Protein AF-A0A0C3EE12-F1 (afdb_monomer)

Sequence (218 aa):
MCFVPTLPIRVRPLSPHKLCVFAPLFDSVLVDQIPSGCFPQDPEVAEEECLNGEVDVVRINGEPVIRTGRDVSCFLVELRDDGDPALTFRSLVIGTLFACVRAVNSQLGFFMPDLIYISSINLMLLIYIMGMTWSKALPRRSMVNGTRFAVLGPLLEIINHGEFRIKEHAIATWIATSASFDFKTSAELNYVIQTLYYNTTVHAMTPILAGLSVAGFG

Mean predicted aligned error: 15.32 Å

Organism: NCBI:txid1036808

pLDDT: mean 72.02, std 18.54, range [29.66, 94.94]

Solvent-accessible surface area (backbone atoms only — not comparable to full-atom values): 13539 Å² total; per-residue (Å²): 141,83,88,78,86,85,75,85,84,78,81,72,88,79,70,98,75,84,82,84,71,88,67,81,88,68,75,77,72,82,66,81,74,63,65,94,80,74,69,67,96,45,70,72,60,52,51,51,39,52,73,70,60,76,57,98,58,62,58,60,96,83,45,73,56,72,85,48,75,66,43,41,58,58,75,72,49,82,82,83,74,87,78,68,78,43,83,45,60,52,28,53,54,55,9,50,54,47,11,50,55,42,31,50,44,55,59,50,33,73,80,36,98,69,70,71,78,83,56,68,67,59,53,44,52,50,51,50,55,50,42,49,47,50,43,69,72,51,78,42,36,86,76,33,69,87,48,96,55,39,86,48,30,69,60,33,34,62,64,39,79,55,78,73,47,69,54,27,50,49,50,15,39,51,49,21,59,42,39,54,64,65,85,70,44,73,52,41,45,49,54,52,47,35,44,74,77,63,73,42,92,73,67,75,62,55,34,52,53,46,48,50,46,47,47,75,74,99

InterPro domains:
  IPR004648 Tetrapeptide transporter, OPT1/isp4 [PTHR22601] (77-209)
  IPR004813 Oligopeptide transporter, OPT superfamily [PF03169] (87-218)

Radius of gyration: 26.82 Å; Cα contacts (8 Å, |Δi|>4): 166; chains: 1; bounding box: 67×55×74 Å

Structure (mmCIF, N/CA/C/O backbone):
data_AF-A0A0C3EE12-F1
#
_entry.id   AF-A0A0C3EE12-F1
#
loop_
_atom_site.group_PDB
_atom_site.id
_atom_site.type_symbol
_atom_site.label_atom_id
_atom_site.label_alt_id
_atom_site.label_comp_id
_atom_site.label_asym_id
_atom_site.label_entity_id
_atom_site.label_seq_id
_atom_site.pdbx_PDB_ins_code
_atom_site.Cartn_x
_atom_site.Cartn_y
_atom_site.Cartn_z
_atom_site.occupancy
_atom_site.B_iso_or_equiv
_atom_site.auth_seq_id
_atom_site.auth_comp_id
_atom_site.auth_asym_id
_atom_site.auth_atom_id
_atom_site.pdbx_PDB_model_num
ATOM 1 N N . MET A 1 1 ? 26.372 26.130 -40.058 1.00 38.72 1 MET A N 1
ATOM 2 C CA . MET A 1 1 ? 26.638 24.896 -40.829 1.00 38.72 1 MET A CA 1
ATOM 3 C C . MET A 1 1 ? 27.975 24.345 -40.366 1.00 38.72 1 MET A C 1
ATOM 5 O O . MET A 1 1 ? 29.001 24.862 -40.779 1.00 38.72 1 MET A O 1
ATOM 9 N N . CYS A 1 2 ? 27.960 23.367 -39.461 1.00 33.66 2 CYS A N 1
ATOM 10 C CA . CYS A 1 2 ? 29.161 22.656 -39.022 1.00 33.66 2 CYS A CA 1
ATOM 11 C C . CYS A 1 2 ? 28.981 21.183 -39.385 1.00 33.66 2 CYS A C 1
ATOM 13 O O . CYS A 1 2 ? 28.056 20.531 -38.909 1.00 33.66 2 CYS A O 1
ATOM 15 N N . PHE A 1 3 ? 29.830 20.711 -40.292 1.00 33.88 3 PHE A N 1
ATOM 16 C CA . PHE A 1 3 ? 29.896 19.341 -40.783 1.00 33.88 3 PHE A CA 1
ATOM 17 C C . PHE A 1 3 ? 30.761 18.540 -39.799 1.00 33.88 3 PHE A C 1
ATOM 19 O O . PHE A 1 3 ? 31.945 18.833 -39.653 1.00 33.88 3 PHE A O 1
ATOM 26 N N . VAL A 1 4 ? 30.182 17.559 -39.104 1.00 43.31 4 VAL A N 1
ATOM 27 C CA . VAL A 1 4 ? 30.941 16.565 -38.326 1.00 43.31 4 VAL A CA 1
ATOM 28 C C . VAL A 1 4 ? 30.966 15.276 -39.152 1.00 43.31 4 VAL A C 1
ATOM 30 O O . VAL A 1 4 ? 29.893 14.779 -39.498 1.00 43.31 4 VAL A O 1
ATOM 33 N N . PRO A 1 5 ? 32.141 14.738 -39.525 1.00 42.03 5 PRO A N 1
ATOM 34 C CA . PRO A 1 5 ? 32.220 13.543 -40.355 1.00 42.03 5 PRO A CA 1
ATOM 35 C C . PRO A 1 5 ? 31.861 12.290 -39.546 1.00 42.03 5 PRO A C 1
ATOM 37 O O . PRO A 1 5 ? 32.462 11.990 -38.514 1.00 42.03 5 PRO A O 1
ATOM 40 N N . THR A 1 6 ? 30.884 11.538 -40.043 1.00 41.38 6 THR A N 1
ATOM 41 C CA . THR A 1 6 ? 30.500 10.207 -39.573 1.00 41.38 6 THR A CA 1
ATOM 42 C C . THR A 1 6 ? 31.553 9.177 -39.991 1.00 41.38 6 THR A C 1
ATOM 44 O O . THR A 1 6 ? 31.676 8.823 -41.161 1.00 41.38 6 THR A O 1
ATOM 47 N N . LEU A 1 7 ? 32.324 8.672 -39.025 1.00 40.44 7 LEU A N 1
ATOM 48 C CA . LEU A 1 7 ? 33.152 7.475 -39.207 1.00 40.44 7 LEU A CA 1
ATOM 49 C C . LEU A 1 7 ? 32.272 6.211 -39.113 1.00 40.44 7 LEU A C 1
ATOM 51 O O . LEU A 1 7 ? 31.419 6.132 -38.225 1.00 40.44 7 LEU A O 1
ATOM 55 N N . PRO A 1 8 ? 32.469 5.202 -39.981 1.00 37.94 8 PRO A N 1
ATOM 56 C CA . PRO A 1 8 ? 31.693 3.969 -39.942 1.00 37.94 8 PRO A CA 1
ATOM 57 C C . PRO A 1 8 ? 32.131 3.091 -38.763 1.00 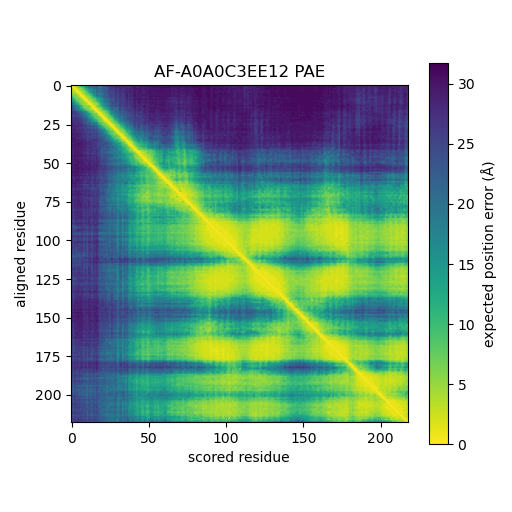37.94 8 PRO A C 1
ATOM 59 O O . PRO A 1 8 ? 33.254 2.583 -38.721 1.00 37.94 8 PRO A O 1
ATOM 62 N N . ILE A 1 9 ? 31.227 2.877 -37.806 1.00 44.31 9 ILE A N 1
ATOM 63 C CA . ILE A 1 9 ? 31.424 1.930 -36.704 1.00 44.31 9 ILE A CA 1
ATOM 64 C C . ILE A 1 9 ? 31.351 0.511 -37.280 1.00 44.31 9 ILE A C 1
ATOM 66 O O . ILE A 1 9 ? 30.280 -0.033 -37.543 1.00 44.31 9 ILE A O 1
ATOM 70 N N . ARG A 1 10 ? 32.519 -0.097 -37.492 1.00 33.03 10 ARG A N 1
ATOM 71 C CA . ARG A 1 10 ? 32.657 -1.507 -37.861 1.00 33.03 10 ARG A CA 1
ATOM 72 C C . ARG A 1 10 ? 32.488 -2.370 -36.611 1.00 33.03 10 ARG A C 1
ATOM 74 O O . ARG A 1 10 ? 33.444 -2.597 -35.875 1.00 33.03 10 ARG A O 1
ATOM 81 N N . VAL A 1 11 ? 31.273 -2.856 -36.377 1.00 46.09 11 VAL A N 1
ATOM 82 C CA . VAL A 1 11 ? 30.986 -3.862 -35.345 1.00 46.09 11 VAL A CA 1
ATOM 83 C C . VAL A 1 11 ? 31.695 -5.168 -35.717 1.00 46.09 11 VAL A C 1
ATOM 85 O O . VAL A 1 11 ? 31.379 -5.793 -36.730 1.00 46.09 11 VAL A O 1
ATOM 88 N N . ARG A 1 12 ? 32.700 -5.568 -34.928 1.00 35.19 12 ARG A N 1
ATOM 89 C CA . ARG A 1 12 ? 33.236 -6.937 -34.974 1.00 35.19 12 ARG A CA 1
ATOM 90 C C . ARG A 1 12 ? 32.260 -7.861 -34.232 1.00 35.19 12 ARG A C 1
ATOM 92 O O . ARG A 1 12 ? 31.795 -7.468 -33.163 1.00 35.19 12 ARG A O 1
ATOM 99 N N . PRO A 1 13 ? 31.980 -9.074 -34.732 1.00 37.78 13 PRO A N 1
ATOM 100 C CA . PRO A 1 13 ? 31.222 -10.061 -33.971 1.00 37.78 13 PRO A CA 1
ATOM 101 C C . PRO A 1 13 ? 32.017 -10.466 -32.720 1.00 37.78 13 PRO A C 1
ATOM 103 O O . PRO A 1 13 ? 33.177 -10.874 -32.820 1.00 37.78 13 PRO A O 1
ATOM 106 N N . LEU A 1 14 ? 31.408 -10.307 -31.541 1.00 41.19 14 LEU A N 1
ATOM 107 C CA . LEU A 1 14 ? 31.977 -10.763 -30.274 1.00 41.19 14 LEU A CA 1
ATOM 108 C C . LEU A 1 14 ? 31.876 -12.293 -30.178 1.00 41.19 14 LEU A C 1
ATOM 110 O O . LEU A 1 14 ? 30.809 -12.876 -30.348 1.00 41.19 14 LEU A O 1
ATOM 114 N N . SER A 1 15 ? 33.020 -12.915 -29.900 1.00 37.78 15 SER A N 1
ATOM 115 C CA . SER A 1 15 ? 33.193 -14.334 -29.574 1.00 37.78 15 SER A CA 1
ATOM 116 C C . SER A 1 15 ? 32.424 -14.708 -28.289 1.00 37.78 15 SER A C 1
ATOM 118 O O . SER A 1 15 ? 32.393 -13.894 -27.364 1.00 37.78 15 SER A O 1
ATOM 120 N N . PRO A 1 16 ? 31.830 -15.915 -28.178 1.00 41.56 16 PRO A N 1
ATOM 121 C CA . PRO A 1 16 ? 30.841 -16.257 -27.145 1.00 41.56 16 PRO A CA 1
ATOM 122 C C . PRO A 1 16 ? 31.419 -16.561 -25.750 1.00 41.56 16 PRO A C 1
ATOM 124 O O . PRO A 1 16 ? 30.755 -17.187 -24.929 1.00 41.56 16 PRO A O 1
ATOM 127 N N . HIS A 1 17 ? 32.631 -16.111 -25.429 1.00 40.47 17 HIS A N 1
ATOM 128 C CA . HIS A 1 17 ? 33.206 -16.316 -24.102 1.00 40.47 17 HIS A CA 1
ATOM 129 C C . HIS A 1 17 ? 33.614 -14.981 -23.477 1.00 40.47 17 HIS A C 1
ATOM 131 O O . HIS A 1 17 ? 34.548 -14.334 -23.944 1.00 40.47 17 HIS A O 1
ATOM 137 N N . LYS A 1 18 ? 32.935 -14.655 -22.363 1.00 42.94 18 LYS A N 1
ATOM 138 C CA . LYS A 1 18 ? 33.089 -13.495 -21.458 1.00 42.94 18 LYS A CA 1
ATOM 139 C C . LYS A 1 18 ? 32.178 -12.297 -21.756 1.00 42.94 18 LYS A C 1
ATOM 141 O O . LYS A 1 18 ? 32.641 -11.220 -22.114 1.00 42.94 18 LYS A O 1
ATOM 146 N N . LEU A 1 19 ? 30.885 -12.468 -21.478 1.00 33.19 19 LEU A N 1
ATOM 147 C CA . LEU A 1 19 ? 30.025 -11.369 -21.036 1.00 33.19 19 LEU A CA 1
ATOM 148 C C . LEU A 1 19 ? 29.750 -11.582 -19.539 1.00 33.19 19 LEU A C 1
ATOM 150 O O . LEU A 1 19 ? 28.810 -12.274 -19.160 1.00 33.19 19 LEU A O 1
ATOM 154 N N . CYS A 1 20 ? 30.617 -11.041 -18.680 1.00 31.00 20 CYS A N 1
ATOM 155 C CA . CYS A 1 20 ? 30.277 -10.854 -17.272 1.00 31.00 20 CYS A CA 1
ATOM 156 C C . CYS A 1 20 ? 29.277 -9.699 -17.216 1.00 31.00 20 CYS A C 1
ATOM 158 O O . CYS A 1 20 ? 29.657 -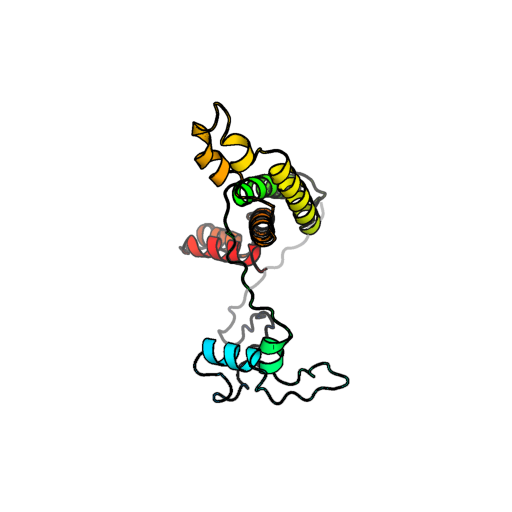8.533 -17.135 1.00 31.00 20 CYS A O 1
ATOM 160 N N . VAL A 1 21 ? 27.996 -10.034 -17.361 1.00 32.53 21 VAL A N 1
ATOM 161 C CA . VAL A 1 21 ? 26.902 -9.141 -16.996 1.00 32.53 21 VAL A CA 1
ATOM 162 C C . VAL A 1 21 ? 27.020 -8.903 -15.496 1.00 32.53 21 VAL A C 1
ATOM 164 O O . VAL A 1 21 ? 27.146 -9.845 -14.717 1.00 32.53 21 VAL A O 1
ATOM 167 N N . PHE A 1 22 ? 27.038 -7.628 -15.131 1.00 34.75 22 PHE A N 1
ATOM 168 C CA . PHE A 1 22 ? 26.992 -7.120 -13.770 1.00 34.75 22 PHE A CA 1
ATOM 169 C C . PHE A 1 22 ? 25.695 -7.627 -13.115 1.00 34.75 22 PHE A C 1
ATOM 171 O O . PHE A 1 22 ? 24.629 -7.039 -13.281 1.00 34.75 22 PHE A O 1
ATOM 178 N N . ALA A 1 23 ? 25.772 -8.792 -12.473 1.00 31.39 23 ALA A N 1
ATOM 179 C CA . ALA A 1 23 ? 24.725 -9.313 -11.609 1.00 31.39 23 ALA A CA 1
ATOM 180 C C . ALA A 1 23 ? 24.625 -8.403 -10.374 1.00 31.39 23 ALA A C 1
ATOM 182 O O . ALA A 1 23 ? 25.662 -7.921 -9.905 1.00 31.39 23 ALA A O 1
ATOM 183 N N . PRO A 1 24 ? 23.420 -8.136 -9.842 1.00 33.47 24 PRO A N 1
ATOM 184 C CA . PRO A 1 24 ? 23.308 -7.464 -8.561 1.00 33.47 24 PRO A CA 1
ATOM 185 C C . PRO A 1 24 ? 24.051 -8.301 -7.517 1.00 33.47 24 PRO A C 1
ATOM 187 O O . PRO A 1 24 ? 23.801 -9.495 -7.358 1.00 33.47 24 PRO A O 1
ATOM 190 N N . LEU A 1 25 ? 25.001 -7.645 -6.858 1.00 35.47 25 LEU A N 1
ATOM 191 C CA . LEU A 1 25 ? 25.776 -8.116 -5.721 1.00 35.47 25 LEU A CA 1
ATOM 192 C C . LEU A 1 25 ? 24.835 -8.311 -4.519 1.00 35.47 25 LEU A C 1
ATOM 194 O O . LEU A 1 25 ? 24.830 -7.524 -3.579 1.00 35.47 25 LEU A O 1
ATOM 198 N N . PHE A 1 26 ? 23.986 -9.330 -4.584 1.00 37.12 26 PHE A N 1
ATOM 199 C CA . PHE A 1 26 ? 23.434 -9.971 -3.404 1.00 37.12 26 PHE A CA 1
ATOM 200 C C . PHE A 1 26 ? 24.261 -11.238 -3.247 1.00 37.12 26 PHE A C 1
ATOM 202 O O . PHE A 1 26 ? 24.035 -12.226 -3.945 1.00 37.12 26 PHE A O 1
ATOM 209 N N . ASP A 1 27 ? 25.305 -11.159 -2.424 1.00 29.66 27 ASP A N 1
ATOM 210 C CA . ASP A 1 27 ? 26.145 -12.305 -2.104 1.00 29.66 27 ASP A CA 1
ATOM 211 C C . ASP A 1 27 ? 25.266 -13.409 -1.506 1.00 29.66 27 ASP A C 1
ATOM 213 O O . ASP A 1 27 ? 24.977 -13.448 -0.312 1.00 29.66 27 ASP A O 1
ATOM 217 N N . SER A 1 28 ? 24.886 -14.369 -2.345 1.00 41.09 28 SER A N 1
ATOM 218 C CA . SER A 1 28 ? 24.295 -15.659 -1.985 1.00 41.09 28 SER A CA 1
ATOM 219 C C . SER A 1 28 ? 25.287 -16.575 -1.247 1.00 41.09 28 SER A C 1
ATOM 221 O O . SER A 1 28 ? 25.070 -17.776 -1.137 1.00 41.09 28 SER A O 1
ATOM 223 N N . VAL A 1 29 ? 26.392 -16.019 -0.745 1.00 38.06 29 VAL A N 1
ATOM 224 C CA . VAL A 1 29 ? 27.500 -16.732 -0.098 1.00 38.06 29 VAL A CA 1
ATOM 225 C C . VAL A 1 29 ? 27.283 -16.877 1.416 1.00 38.06 29 VAL A C 1
ATOM 227 O O . VAL A 1 29 ? 27.926 -17.715 2.040 1.00 38.06 29 VAL A O 1
ATOM 230 N N . LEU A 1 30 ? 26.334 -16.149 2.023 1.00 41.03 30 LEU A N 1
ATOM 231 C CA . LEU A 1 30 ? 26.077 -16.215 3.472 1.00 41.03 30 LEU A CA 1
ATOM 232 C C . LEU A 1 30 ? 24.820 -17.012 3.878 1.00 41.03 30 LEU A C 1
ATOM 234 O O . LEU A 1 30 ? 24.308 -16.823 4.976 1.00 41.03 30 LEU A O 1
ATOM 238 N N . VAL A 1 31 ? 24.295 -17.886 3.016 1.00 45.72 31 VAL A N 1
ATOM 239 C CA . VAL A 1 31 ? 23.227 -18.838 3.407 1.00 45.72 31 VAL A CA 1
ATOM 240 C C . VAL A 1 31 ? 23.729 -20.288 3.384 1.00 45.72 31 VAL A C 1
ATOM 242 O O . VAL A 1 31 ? 23.251 -21.116 4.150 1.00 45.72 31 VAL A O 1
ATOM 245 N N . ASP A 1 32 ? 24.776 -20.581 2.608 1.00 38.59 32 ASP A N 1
ATOM 246 C CA . ASP A 1 32 ? 25.265 -21.951 2.373 1.00 38.59 32 ASP A CA 1
ATOM 247 C C . ASP A 1 32 ? 26.281 -22.468 3.416 1.00 38.59 32 ASP A C 1
ATOM 249 O O . ASP A 1 32 ? 26.763 -23.594 3.330 1.00 38.59 32 ASP A O 1
ATOM 253 N N . GLN A 1 33 ? 26.620 -21.659 4.427 1.00 43.09 33 GLN A N 1
ATOM 254 C CA . GLN A 1 33 ? 27.472 -22.064 5.559 1.00 43.09 33 GLN A CA 1
ATOM 255 C C . GLN A 1 33 ? 26.667 -22.433 6.815 1.00 43.09 33 GLN A C 1
ATOM 257 O O . GLN A 1 33 ? 27.258 -22.667 7.868 1.00 43.09 33 GLN A O 1
ATOM 262 N N . ILE A 1 34 ? 25.333 -22.493 6.741 1.00 43.34 34 ILE A N 1
ATOM 263 C CA . ILE A 1 34 ? 24.522 -22.936 7.878 1.00 43.34 34 ILE A CA 1
ATOM 264 C C . ILE A 1 34 ? 24.645 -24.465 7.964 1.00 43.34 34 ILE A C 1
ATOM 266 O O . ILE A 1 34 ? 24.173 -25.155 7.059 1.00 43.34 34 ILE A O 1
ATOM 270 N N . PRO A 1 35 ? 25.271 -25.034 9.014 1.00 38.88 35 PRO A N 1
ATOM 271 C CA . PRO A 1 35 ? 25.298 -26.477 9.188 1.00 38.88 35 PRO A CA 1
ATOM 272 C C . PRO A 1 35 ? 23.858 -26.997 9.224 1.00 38.88 35 PRO A C 1
ATOM 274 O O . PRO A 1 35 ? 23.036 -26.562 10.034 1.00 38.88 35 PRO A O 1
ATOM 277 N N . SER A 1 36 ? 23.567 -27.956 8.347 1.00 46.62 36 SER A N 1
ATOM 278 C CA . SER A 1 36 ? 22.251 -28.549 8.071 1.00 46.62 36 SER A CA 1
ATOM 279 C C . SER A 1 36 ? 21.617 -29.315 9.247 1.00 46.62 36 SER A C 1
ATOM 281 O O . SER A 1 36 ? 20.650 -30.044 9.056 1.00 46.62 36 SER A O 1
ATOM 283 N N . GLY A 1 37 ? 22.156 -29.165 10.460 1.00 41.81 37 GLY A N 1
ATOM 284 C CA . GLY A 1 37 ? 21.651 -29.746 11.706 1.00 41.81 37 GLY A CA 1
ATOM 285 C C . GLY A 1 37 ? 21.165 -28.726 12.744 1.00 41.81 37 GLY A C 1
ATOM 286 O O . GLY A 1 37 ? 20.811 -29.135 13.842 1.00 41.81 37 GLY A O 1
ATOM 287 N N . CYS A 1 38 ? 21.162 -27.420 12.443 1.00 44.62 38 CYS A N 1
ATOM 288 C CA . CYS A 1 38 ? 20.738 -26.380 13.397 1.00 44.62 38 CYS A CA 1
ATOM 289 C C . CYS A 1 38 ? 19.306 -25.864 13.204 1.00 44.62 38 CYS A C 1
ATOM 291 O O . CYS A 1 38 ? 18.834 -25.105 14.054 1.00 44.62 38 CYS A O 1
ATOM 293 N N . PHE A 1 39 ? 18.623 -26.247 12.122 1.00 45.53 39 PHE A N 1
ATOM 294 C CA . PHE A 1 39 ? 17.226 -25.873 11.925 1.00 45.53 39 PHE A CA 1
ATOM 295 C C . PHE A 1 39 ? 16.333 -26.893 12.649 1.00 45.53 39 PHE A C 1
ATOM 297 O O . PHE A 1 39 ? 16.432 -28.084 12.341 1.00 45.53 39 PHE A O 1
ATOM 304 N N . PRO A 1 40 ? 15.504 -26.469 13.620 1.00 48.88 40 PRO A N 1
ATOM 305 C CA . PRO A 1 40 ? 14.439 -27.303 14.165 1.00 48.88 40 PRO A CA 1
ATOM 306 C C . PRO A 1 40 ? 13.632 -27.888 13.009 1.00 48.88 40 PRO A C 1
ATOM 308 O O . PRO A 1 40 ? 13.256 -27.161 12.090 1.00 48.88 40 PRO A O 1
ATOM 311 N N . GLN A 1 41 ? 13.414 -29.202 13.026 1.00 55.06 41 GLN A N 1
ATOM 312 C CA . GLN A 1 41 ? 12.693 -29.900 11.958 1.00 55.06 41 GLN A CA 1
ATOM 313 C C . GLN A 1 41 ? 11.228 -29.447 11.854 1.00 55.06 41 GLN A C 1
ATOM 315 O O . GLN A 1 41 ? 10.635 -29.630 10.796 1.00 55.06 41 GLN A O 1
ATOM 320 N N . ASP A 1 42 ? 10.723 -28.746 12.877 1.00 52.66 42 ASP A N 1
ATOM 321 C CA . ASP A 1 42 ? 9.392 -28.155 12.930 1.00 52.66 42 ASP A CA 1
ATOM 322 C C . ASP A 1 42 ? 9.449 -26.735 13.549 1.00 52.66 42 ASP A C 1
ATOM 324 O O . ASP A 1 42 ? 10.023 -26.561 14.631 1.00 52.66 42 ASP A O 1
ATOM 328 N N . PRO A 1 43 ? 8.875 -25.699 12.901 1.00 57.47 43 PRO A N 1
ATOM 329 C CA . PRO A 1 43 ? 8.891 -24.321 13.406 1.00 57.47 43 PRO A CA 1
ATOM 330 C C . PRO A 1 43 ? 8.074 -24.137 14.697 1.00 57.47 43 PRO A C 1
ATOM 332 O O . PRO A 1 43 ? 8.475 -23.349 15.546 1.00 57.47 43 PRO A O 1
ATOM 335 N N . GLU A 1 44 ? 6.999 -24.909 14.898 1.00 60.84 44 GLU A N 1
ATOM 336 C CA . GLU A 1 44 ? 6.185 -24.855 16.129 1.00 60.84 44 GLU A CA 1
ATOM 337 C C . GLU A 1 44 ? 6.982 -25.269 17.380 1.00 60.84 44 GLU A C 1
ATOM 339 O O . GLU A 1 44 ? 6.820 -24.677 18.445 1.00 60.84 44 GLU A O 1
ATOM 344 N N . VAL A 1 45 ? 7.903 -26.232 17.251 1.00 58.41 45 VAL A N 1
ATOM 345 C CA . VAL A 1 45 ? 8.750 -26.697 18.366 1.00 58.41 45 VAL A CA 1
ATOM 346 C C . VAL A 1 45 ? 9.804 -25.645 18.734 1.00 58.41 45 VAL A C 1
ATOM 348 O O . VAL A 1 45 ? 10.125 -25.460 19.905 1.00 58.41 45 VAL A O 1
ATOM 351 N N . ALA A 1 46 ? 10.313 -24.907 17.743 1.00 58.31 46 ALA A N 1
ATOM 352 C CA . ALA A 1 46 ? 11.263 -23.815 17.958 1.00 58.31 46 ALA A CA 1
ATOM 353 C C . ALA A 1 46 ? 10.636 -22.634 18.715 1.00 58.31 46 ALA A C 1
ATOM 355 O O . ALA A 1 46 ? 11.290 -22.004 19.548 1.00 58.31 46 ALA A O 1
ATOM 356 N N . GLU A 1 47 ? 9.371 -22.335 18.412 1.00 61.75 47 GLU A N 1
ATOM 357 C CA . GLU A 1 47 ? 8.597 -21.289 19.077 1.00 61.75 47 GLU A CA 1
ATOM 358 C C . GLU A 1 47 ? 8.279 -21.669 20.529 1.00 61.75 47 GLU A C 1
ATOM 360 O O . GLU A 1 47 ? 8.468 -20.841 21.422 1.00 61.75 47 GLU A O 1
ATOM 365 N N . GLU A 1 48 ? 7.892 -22.924 20.799 1.00 61.09 48 GLU A N 1
ATOM 366 C CA . GLU A 1 48 ? 7.699 -23.412 22.172 1.00 61.09 48 GLU A CA 1
ATOM 367 C C . GLU A 1 48 ? 8.999 -23.414 22.994 1.00 61.09 48 GLU A C 1
ATOM 369 O O . GLU A 1 48 ? 8.974 -22.996 24.152 1.00 61.09 48 GLU A O 1
ATOM 374 N N . GLU A 1 49 ? 10.145 -23.810 22.425 1.00 63.03 49 GLU A N 1
ATOM 375 C CA . GLU A 1 49 ? 11.454 -23.729 23.106 1.00 63.03 49 GLU A CA 1
ATOM 376 C C . GLU A 1 49 ? 11.817 -22.278 23.474 1.00 63.03 49 GLU A C 1
ATOM 378 O O . GLU A 1 49 ? 12.315 -22.003 24.571 1.00 63.03 49 GLU A O 1
ATOM 383 N N . CYS A 1 50 ? 11.509 -21.332 22.584 1.00 61.94 50 CYS A N 1
ATOM 384 C CA . CYS A 1 50 ? 11.703 -19.901 22.797 1.00 61.94 50 CYS A CA 1
ATOM 385 C C . CYS A 1 50 ? 10.793 -19.306 23.877 1.00 61.94 50 CYS A C 1
ATOM 387 O O . CYS A 1 50 ? 11.243 -18.493 24.689 1.00 61.94 50 CYS A O 1
ATOM 389 N N . LEU A 1 51 ? 9.524 -19.720 23.908 1.00 63.00 51 LEU A N 1
ATOM 390 C CA . LEU A 1 51 ? 8.542 -19.289 24.904 1.00 63.00 51 LEU A CA 1
ATOM 391 C C . LEU A 1 51 ? 8.784 -19.909 26.285 1.00 63.00 51 LEU A C 1
ATOM 393 O O . LEU A 1 51 ? 8.590 -19.232 27.296 1.00 63.00 51 LEU A O 1
ATOM 397 N N . ASN A 1 52 ? 9.237 -21.164 26.3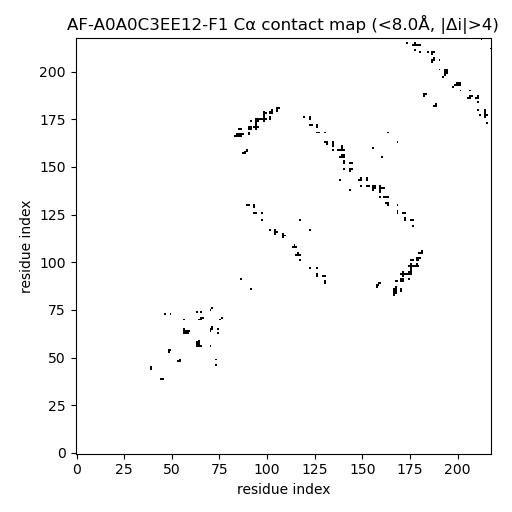39 1.00 62.53 52 ASN A N 1
ATOM 398 C CA . ASN A 1 52 ? 9.504 -21.879 27.589 1.00 62.53 52 ASN A CA 1
ATOM 399 C C . ASN A 1 52 ? 10.849 -21.496 28.229 1.00 62.53 52 ASN A C 1
ATOM 401 O O . ASN A 1 52 ? 11.129 -21.892 29.359 1.00 62.53 52 ASN A O 1
ATOM 405 N N . GLY A 1 53 ? 11.663 -20.673 27.554 1.00 60.25 53 GLY A N 1
ATOM 406 C CA . GLY A 1 53 ? 12.916 -20.146 28.097 1.00 60.25 53 GLY A CA 1
ATOM 407 C C . GLY A 1 53 ? 14.009 -21.202 28.273 1.00 60.25 53 GLY A C 1
ATOM 408 O O . GLY A 1 53 ? 15.011 -20.923 28.930 1.00 60.25 53 GLY A O 1
ATOM 409 N N . GLU A 1 54 ? 13.843 -22.382 27.673 1.00 56.09 54 GLU A N 1
ATOM 410 C CA . GLU A 1 54 ? 14.810 -23.484 27.679 1.00 56.09 54 GLU A CA 1
ATOM 411 C C . GLU A 1 54 ? 15.829 -23.311 26.544 1.00 56.09 54 GLU A C 1
ATOM 413 O O . GLU A 1 54 ? 16.161 -24.220 25.792 1.00 56.09 54 GLU A O 1
ATOM 418 N N . VAL A 1 55 ? 16.312 -22.083 26.384 1.00 61.25 55 VAL A N 1
ATOM 419 C CA . VAL A 1 55 ? 17.431 -21.766 25.505 1.00 61.25 55 VAL A CA 1
ATOM 420 C C . VAL A 1 55 ? 18.522 -21.229 26.413 1.00 61.25 55 VAL A C 1
ATOM 422 O O . VAL A 1 55 ? 18.313 -20.218 27.088 1.00 61.25 55 VAL A O 1
ATOM 425 N N . ASP A 1 56 ? 19.668 -21.911 26.450 1.00 60.47 56 ASP A N 1
ATOM 426 C CA . ASP A 1 56 ? 20.857 -21.517 27.216 1.00 60.47 56 ASP A CA 1
ATOM 427 C C . ASP A 1 56 ? 21.446 -20.208 26.656 1.00 60.47 56 ASP A C 1
ATOM 429 O O . ASP A 1 56 ? 22.485 -20.173 25.994 1.00 60.47 56 ASP A O 1
ATOM 433 N N . VAL A 1 57 ? 20.757 -19.093 26.899 1.00 66.19 57 VAL A N 1
ATOM 434 C CA . VAL A 1 57 ? 21.206 -17.763 26.504 1.00 66.19 57 VAL A CA 1
ATOM 435 C C . VAL A 1 57 ? 22.025 -17.136 27.614 1.00 66.19 57 VAL A C 1
ATOM 437 O O . VAL A 1 57 ? 21.584 -16.965 28.753 1.00 66.19 57 VAL A O 1
ATOM 440 N N . VAL A 1 58 ? 23.245 -16.743 27.263 1.00 70.94 58 VAL A N 1
ATOM 441 C CA . VAL A 1 58 ? 24.113 -15.976 28.152 1.00 70.94 58 VAL A CA 1
ATOM 442 C C . VAL A 1 58 ? 23.472 -14.607 28.364 1.00 70.94 58 VAL A C 1
ATOM 444 O O . VAL A 1 58 ? 23.432 -13.780 27.453 1.00 70.94 58 VAL A O 1
ATOM 447 N N . ARG A 1 59 ? 22.959 -14.364 29.571 1.00 73.06 59 ARG A N 1
ATOM 448 C CA . ARG A 1 59 ? 22.376 -13.075 29.955 1.00 73.06 59 ARG A CA 1
ATOM 449 C C . ARG A 1 59 ? 23.439 -12.187 30.584 1.00 73.06 59 ARG A C 1
ATOM 451 O O . ARG A 1 59 ? 24.102 -12.592 31.537 1.00 73.06 59 ARG A O 1
ATOM 458 N N . ILE A 1 60 ? 23.577 -10.963 30.086 1.00 72.38 60 ILE A N 1
ATOM 459 C CA . ILE A 1 60 ? 24.416 -9.929 30.704 1.00 72.38 60 ILE A CA 1
ATOM 460 C C . ILE A 1 60 ? 23.462 -8.860 31.232 1.00 72.38 60 ILE A C 1
ATOM 462 O O . ILE A 1 60 ? 22.658 -8.329 30.478 1.00 72.38 60 ILE A O 1
ATOM 466 N N . ASN A 1 61 ? 23.504 -8.569 32.536 1.00 75.00 61 ASN A N 1
ATOM 467 C CA . ASN A 1 61 ? 22.604 -7.602 33.190 1.00 75.00 61 ASN A CA 1
ATOM 468 C C . ASN A 1 61 ? 21.093 -7.854 32.972 1.00 75.00 61 ASN A C 1
ATOM 470 O O . ASN A 1 61 ? 20.299 -6.922 33.010 1.00 75.00 61 ASN A O 1
ATOM 474 N N . GLY A 1 62 ? 20.681 -9.110 32.772 1.00 75.25 62 GLY A N 1
ATOM 475 C CA . GLY A 1 62 ? 19.269 -9.478 32.600 1.00 75.25 62 GLY A CA 1
ATOM 476 C C . GLY A 1 62 ? 18.755 -9.426 31.159 1.00 75.25 62 GLY A C 1
ATOM 477 O O . GLY A 1 62 ? 17.683 -9.972 30.901 1.00 75.25 62 GLY A O 1
ATOM 478 N N . GLU A 1 63 ? 19.534 -8.885 30.220 1.00 75.25 63 GLU A N 1
ATOM 479 C CA . GLU A 1 63 ? 19.224 -8.907 28.788 1.00 75.25 63 GLU A CA 1
ATOM 480 C C . GLU A 1 63 ? 19.885 -10.124 28.108 1.00 75.25 63 GLU A C 1
ATOM 482 O O . GLU A 1 63 ? 21.050 -10.438 28.397 1.00 75.25 63 GLU A O 1
ATOM 487 N N . PRO A 1 64 ? 19.161 -10.856 27.239 1.00 76.12 64 PRO A N 1
ATOM 488 C CA . PRO A 1 64 ? 19.726 -11.977 26.495 1.00 76.12 64 PRO A CA 1
ATOM 489 C C . PRO A 1 64 ? 20.713 -11.468 25.435 1.00 76.12 64 PRO A C 1
ATOM 491 O O . PRO A 1 64 ? 20.381 -10.613 24.616 1.00 76.12 64 PRO A O 1
ATOM 494 N N . VAL A 1 65 ? 21.943 -11.993 25.436 1.00 78.88 65 VAL A N 1
ATOM 495 C CA . VAL A 1 65 ? 22.939 -11.654 24.412 1.00 78.88 65 VAL A CA 1
ATOM 496 C C . VAL A 1 65 ? 22.699 -12.500 23.171 1.00 78.88 65 VAL A C 1
ATOM 498 O O . VAL A 1 65 ? 22.857 -13.717 23.201 1.00 78.88 65 VAL A O 1
ATOM 501 N N . ILE A 1 66 ? 22.385 -11.834 22.067 1.00 78.94 66 ILE A N 1
ATOM 502 C CA . ILE A 1 66 ? 22.144 -12.458 20.767 1.00 78.94 66 ILE A CA 1
ATOM 503 C C . ILE A 1 66 ? 23.491 -12.849 20.144 1.00 78.94 66 ILE A C 1
ATOM 505 O O . ILE A 1 66 ? 24.313 -11.979 19.848 1.00 78.94 66 ILE A O 1
ATOM 509 N N . ARG A 1 67 ? 23.740 -14.149 19.948 1.00 76.44 67 ARG A N 1
ATOM 510 C CA . ARG A 1 67 ? 24.973 -14.652 19.306 1.00 76.44 67 ARG A CA 1
ATOM 511 C C . ARG A 1 67 ? 24.695 -15.469 18.054 1.00 76.44 67 ARG A C 1
ATOM 513 O O . ARG A 1 67 ? 25.505 -15.459 17.131 1.00 76.44 67 ARG A O 1
ATOM 520 N N . THR A 1 68 ? 23.560 -16.156 18.024 1.00 80.75 68 THR A N 1
ATOM 521 C CA . THR A 1 68 ? 23.190 -17.099 16.966 1.00 80.75 68 THR A CA 1
ATOM 522 C C . THR A 1 68 ? 21.949 -16.610 16.227 1.00 80.75 68 THR A C 1
ATOM 524 O O . THR A 1 68 ? 21.125 -15.896 16.793 1.00 80.75 68 THR A O 1
ATOM 527 N N . GLY A 1 69 ? 21.755 -17.047 14.977 1.00 76.94 69 GLY A N 1
ATOM 528 C CA . GLY A 1 69 ? 20.518 -16.777 14.231 1.00 76.94 69 GLY A CA 1
ATOM 529 C C . GLY A 1 69 ? 19.246 -17.240 14.959 1.00 76.94 69 GLY A C 1
ATOM 530 O O . GLY A 1 69 ? 18.223 -16.572 14.863 1.00 76.94 69 GLY A O 1
ATOM 531 N N . ARG A 1 70 ? 19.334 -18.311 15.766 1.00 73.62 70 ARG A N 1
ATOM 532 C CA . ARG A 1 70 ? 18.243 -18.765 16.646 1.00 73.62 70 ARG A CA 1
ATOM 533 C C . ARG A 1 70 ? 17.881 -17.719 17.709 1.00 73.62 70 ARG A C 1
ATOM 535 O O . ARG A 1 70 ? 16.703 -17.485 17.951 1.00 73.62 70 ARG A O 1
ATOM 542 N N . ASP A 1 71 ? 18.868 -17.049 18.300 1.00 75.50 71 ASP A N 1
ATOM 543 C CA . ASP A 1 71 ? 18.627 -16.014 19.315 1.00 75.50 71 ASP A CA 1
ATOM 544 C C . ASP A 1 71 ? 17.945 -14.788 18.691 1.00 75.50 71 ASP A C 1
ATOM 546 O O . ASP A 1 71 ? 17.100 -14.152 19.317 1.00 75.50 71 ASP A O 1
ATOM 550 N N . VAL A 1 72 ? 18.266 -14.478 17.428 1.00 81.50 72 VAL A N 1
ATOM 551 C CA . VAL A 1 72 ? 17.604 -13.403 16.675 1.00 81.50 72 VAL A CA 1
ATOM 552 C C . VAL A 1 72 ? 16.122 -13.728 16.484 1.00 81.50 72 VAL A C 1
ATOM 554 O O . VAL A 1 72 ? 15.275 -12.897 16.797 1.00 81.50 72 VAL A O 1
ATOM 557 N N . SER A 1 73 ? 15.780 -14.935 16.024 1.00 78.88 73 SER A N 1
ATOM 558 C CA . SER A 1 73 ? 14.371 -15.318 15.843 1.00 78.88 73 SER A CA 1
ATOM 559 C C . SER A 1 73 ? 13.591 -15.372 17.158 1.00 78.88 73 SER A C 1
ATOM 561 O O . SER A 1 73 ? 12.397 -15.117 17.161 1.00 78.88 73 SER A O 1
ATOM 563 N N . CYS A 1 74 ? 14.269 -15.673 18.265 1.00 75.62 74 CYS A N 1
ATOM 564 C CA . CYS A 1 74 ? 13.657 -15.849 19.579 1.00 75.62 74 CYS A CA 1
ATOM 565 C C . CYS A 1 74 ? 13.385 -14.525 20.309 1.00 75.62 74 CYS A C 1
ATOM 567 O O . CYS A 1 74 ? 12.362 -14.370 20.969 1.00 75.62 74 CYS A O 1
ATOM 569 N N . PHE A 1 75 ? 14.320 -13.570 20.214 1.00 76.19 75 PHE A N 1
ATOM 570 C CA . PHE A 1 75 ? 14.291 -12.343 21.019 1.00 76.19 75 PHE A CA 1
ATOM 571 C C . PHE A 1 75 ? 14.104 -11.064 20.204 1.00 76.19 75 PHE A C 1
ATOM 573 O O . PHE A 1 75 ? 13.730 -10.043 20.776 1.00 76.19 75 PHE A O 1
ATOM 580 N N . LEU A 1 76 ? 14.383 -11.084 18.897 1.00 80.50 76 LEU A N 1
ATOM 581 C CA . LEU A 1 76 ? 14.375 -9.880 18.060 1.00 80.50 76 LEU A CA 1
ATOM 582 C C . LEU A 1 76 ? 13.137 -9.777 17.160 1.00 80.50 76 LEU A C 1
ATOM 584 O O . LEU A 1 76 ? 12.730 -8.667 16.822 1.00 80.50 76 LEU A O 1
ATOM 588 N N . VAL A 1 77 ? 12.541 -10.906 16.769 1.00 79.31 77 VAL A N 1
ATOM 589 C CA . VAL A 1 77 ? 11.365 -10.943 15.890 1.00 79.31 77 VAL A CA 1
ATOM 590 C C . VAL A 1 77 ? 10.133 -11.323 16.701 1.00 79.31 77 VAL A C 1
ATOM 592 O O . VAL A 1 77 ? 10.007 -12.449 17.168 1.00 79.31 77 VAL A O 1
ATOM 595 N N . GLU A 1 78 ? 9.198 -10.387 16.851 1.00 70.69 78 GLU A N 1
ATOM 596 C CA . GLU A 1 78 ? 7.896 -10.685 17.442 1.00 70.69 78 GLU A CA 1
ATOM 597 C C . GLU A 1 78 ? 7.005 -11.353 16.382 1.00 70.69 78 GLU A C 1
ATOM 599 O O . GLU A 1 78 ? 6.553 -10.709 15.438 1.00 70.69 78 GLU A O 1
ATOM 604 N N . LEU A 1 79 ? 6.762 -12.659 16.530 1.00 71.00 79 LEU A N 1
ATOM 605 C CA . LEU A 1 79 ? 5.870 -13.442 15.658 1.00 71.00 79 LEU A CA 1
ATOM 606 C C . LEU A 1 79 ? 4.387 -13.300 16.034 1.00 71.00 79 LEU A C 1
ATOM 608 O O . LEU A 1 79 ? 3.533 -13.988 15.477 1.00 71.00 79 LEU A O 1
ATOM 612 N N . ARG A 1 80 ? 4.056 -12.419 16.988 1.00 73.06 80 ARG A N 1
ATOM 613 C CA . ARG A 1 80 ? 2.673 -12.207 17.407 1.00 73.06 80 ARG A CA 1
ATOM 614 C C . ARG A 1 80 ? 1.882 -11.565 16.271 1.00 73.06 80 ARG A C 1
ATOM 616 O O . ARG A 1 80 ? 1.983 -10.365 16.027 1.00 73.06 80 ARG A O 1
ATOM 623 N N . ASP A 1 81 ? 1.057 -12.372 15.615 1.00 79.62 81 ASP A N 1
ATOM 624 C CA . ASP A 1 81 ? 0.048 -11.883 14.690 1.00 79.62 81 ASP A CA 1
ATOM 625 C C . ASP A 1 81 ? -1.287 -11.655 15.419 1.00 79.62 81 ASP A C 1
ATOM 627 O O . ASP A 1 81 ? -1.878 -12.580 15.971 1.00 79.62 81 ASP A O 1
ATOM 631 N N . ASP A 1 82 ? -1.797 -10.422 15.376 1.00 75.62 82 ASP A N 1
ATOM 632 C CA . ASP A 1 82 ? -3.110 -10.048 15.920 1.00 75.62 82 ASP A CA 1
ATOM 633 C C . ASP A 1 82 ? -4.292 -10.627 15.110 1.00 75.62 82 ASP A C 1
ATOM 635 O O . ASP A 1 82 ? -5.451 -10.398 15.450 1.00 75.62 82 ASP A O 1
ATOM 639 N N . GLY A 1 83 ? -4.040 -11.336 14.000 1.00 76.19 83 GLY A N 1
ATOM 640 C CA . GLY A 1 83 ? -5.082 -11.974 13.179 1.00 76.19 83 GLY A CA 1
ATOM 641 C C . GLY A 1 83 ? -6.017 -10.993 12.455 1.00 76.19 83 GLY A C 1
ATOM 642 O O . GLY A 1 83 ? -6.963 -11.406 11.786 1.00 76.19 83 GLY A O 1
ATOM 643 N N . ASP A 1 84 ? -5.746 -9.689 12.553 1.00 80.88 84 ASP A N 1
ATOM 644 C CA . ASP A 1 84 ? -6.550 -8.639 11.932 1.00 80.88 84 ASP A CA 1
ATOM 645 C C . ASP A 1 84 ? -6.518 -8.729 10.391 1.00 80.88 84 ASP A C 1
ATOM 647 O O . ASP A 1 84 ? -5.464 -9.044 9.813 1.00 80.88 84 ASP A O 1
ATOM 651 N N . PRO A 1 85 ? -7.630 -8.399 9.702 1.00 80.88 85 PRO A N 1
ATOM 652 C CA . PRO A 1 85 ? -7.719 -8.466 8.248 1.00 80.88 85 PRO A CA 1
ATOM 653 C C . PRO A 1 85 ? -6.753 -7.473 7.595 1.00 80.88 85 PRO A C 1
ATOM 655 O O . PRO A 1 85 ? -6.845 -6.262 7.785 1.00 80.88 85 PRO A O 1
ATOM 658 N N . ALA A 1 86 ? -5.824 -7.990 6.792 1.00 78.75 86 ALA A N 1
ATOM 659 C CA . ALA A 1 86 ? -4.826 -7.167 6.116 1.00 78.75 86 ALA A CA 1
ATOM 660 C C . ALA A 1 86 ? -5.423 -6.423 4.902 1.00 78.75 86 ALA A C 1
ATOM 662 O O . ALA A 1 86 ? -5.193 -5.227 4.707 1.00 78.75 86 ALA A O 1
ATOM 663 N N . LEU A 1 87 ? -6.217 -7.130 4.091 1.00 85.19 87 LEU A N 1
ATOM 664 C CA . LEU A 1 87 ? -6.823 -6.603 2.871 1.00 85.19 87 LEU A CA 1
ATOM 665 C C . LEU A 1 87 ? -8.259 -6.156 3.143 1.00 85.19 87 LEU A C 1
ATOM 667 O O . LEU A 1 87 ? -9.137 -6.979 3.395 1.00 85.19 87 LEU A O 1
ATOM 671 N N . THR A 1 88 ? -8.506 -4.854 3.059 1.00 88.56 88 THR A N 1
ATOM 672 C CA . THR A 1 88 ? -9.812 -4.279 3.369 1.00 88.56 88 THR A CA 1
ATOM 673 C C . THR A 1 88 ? -10.273 -3.344 2.266 1.00 88.56 88 THR A C 1
ATOM 675 O O . THR A 1 88 ? -9.476 -2.818 1.489 1.00 88.56 88 THR A O 1
ATOM 678 N N . PHE A 1 89 ? -11.585 -3.124 2.165 1.00 88.25 89 PHE A N 1
ATOM 679 C CA . PHE A 1 89 ? -12.128 -2.273 1.106 1.00 88.25 89 PHE A CA 1
ATOM 680 C C . PHE A 1 89 ? -11.565 -0.848 1.186 1.00 88.25 89 PHE A C 1
ATOM 682 O O . PHE A 1 89 ? -11.169 -0.273 0.173 1.00 88.25 89 PHE A O 1
ATOM 689 N N . ARG A 1 90 ? -11.447 -0.292 2.399 1.00 89.25 90 ARG A N 1
ATOM 690 C CA . ARG A 1 90 ? -10.891 1.053 2.584 1.00 89.25 90 ARG A CA 1
ATOM 691 C C . ARG A 1 90 ? -9.407 1.143 2.214 1.00 89.25 90 ARG A C 1
ATOM 693 O O . ARG A 1 90 ? -9.009 2.164 1.661 1.00 89.25 90 ARG A O 1
ATOM 700 N N . SER A 1 91 ? -8.596 0.108 2.471 1.00 91.19 91 SER A N 1
ATOM 701 C CA . SER A 1 91 ? -7.171 0.134 2.109 1.00 91.19 91 SER A CA 1
ATOM 702 C C . SER A 1 91 ? -6.976 0.086 0.594 1.00 91.19 91 SER A C 1
ATOM 704 O O . SER A 1 91 ? -6.137 0.815 0.065 1.00 91.19 91 SER A O 1
ATOM 706 N N . LEU A 1 92 ? -7.828 -0.663 -0.116 1.00 92.69 92 LEU A N 1
ATOM 707 C CA . LEU A 1 92 ? -7.879 -0.662 -1.578 1.00 92.69 92 LEU A CA 1
ATOM 708 C C . LEU A 1 92 ? -8.310 0.698 -2.139 1.00 92.69 92 LEU A C 1
ATOM 710 O O . LEU A 1 92 ? -7.662 1.214 -3.046 1.00 92.69 92 LEU A O 1
ATOM 714 N N . VAL A 1 93 ? -9.370 1.308 -1.600 1.00 93.38 93 VAL A N 1
ATOM 715 C CA . VAL A 1 93 ? -9.881 2.605 -2.083 1.00 93.38 93 VAL A CA 1
ATOM 716 C C . VAL A 1 93 ? -8.875 3.733 -1.844 1.00 93.38 93 VAL A C 1
ATOM 718 O O . VAL A 1 93 ? -8.573 4.491 -2.762 1.00 93.38 93 VAL A O 1
ATOM 721 N N . ILE A 1 94 ? -8.318 3.839 -0.636 1.00 93.88 94 ILE A N 1
ATOM 722 C CA . ILE A 1 94 ? -7.332 4.881 -0.315 1.00 93.88 94 ILE A CA 1
ATOM 723 C C . ILE A 1 94 ? -6.041 4.649 -1.111 1.00 93.88 94 ILE A C 1
ATOM 725 O O . ILE A 1 94 ? -5.510 5.588 -1.704 1.00 93.88 94 ILE A O 1
ATOM 729 N N . GLY A 1 95 ? -5.561 3.402 -1.178 1.00 93.69 95 GLY A N 1
ATOM 730 C CA . GLY A 1 95 ? -4.366 3.045 -1.941 1.00 93.69 95 GLY A CA 1
ATOM 731 C C . GLY A 1 95 ? -4.502 3.368 -3.430 1.00 93.69 95 GLY A C 1
ATOM 732 O O . GLY A 1 95 ? -3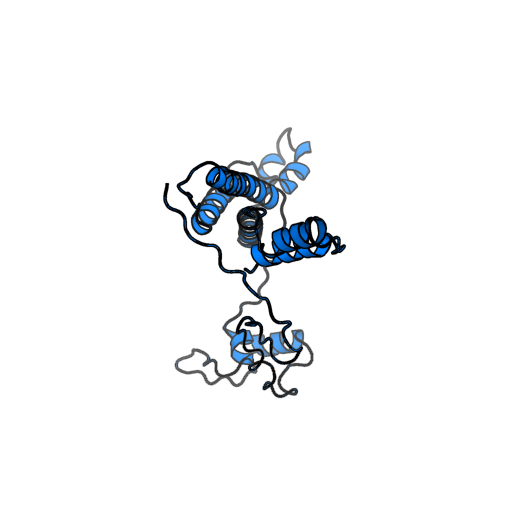.613 3.992 -4.001 1.00 93.69 95 GLY A O 1
ATOM 733 N N . THR A 1 96 ? -5.636 3.026 -4.049 1.00 93.75 96 THR A N 1
ATOM 734 C CA . THR A 1 96 ? -5.904 3.327 -5.469 1.00 93.75 96 THR A CA 1
ATOM 735 C C . THR A 1 96 ? -6.078 4.823 -5.741 1.00 93.75 96 THR A C 1
ATOM 737 O O . THR A 1 96 ? -5.587 5.319 -6.752 1.00 93.75 96 THR A O 1
ATOM 740 N N . LEU A 1 97 ? -6.694 5.578 -4.826 1.00 94.75 97 LEU A N 1
ATOM 741 C CA . LEU A 1 97 ? -6.816 7.033 -4.952 1.00 94.75 97 LEU A CA 1
ATOM 742 C C . LEU A 1 97 ? -5.438 7.710 -4.987 1.00 94.75 97 LEU A C 1
ATOM 744 O O . LEU A 1 97 ? -5.152 8.506 -5.883 1.00 94.75 97 LEU A O 1
ATOM 748 N N . PHE A 1 98 ? -4.563 7.374 -4.035 1.00 93.50 98 PHE A N 1
ATOM 749 C CA . PHE A 1 98 ? -3.210 7.928 -3.997 1.00 93.50 98 PHE A CA 1
ATOM 750 C C . PHE A 1 98 ? -2.309 7.367 -5.100 1.00 93.50 98 PHE A C 1
ATOM 752 O O . PHE A 1 98 ? -1.455 8.099 -5.595 1.00 93.50 98 PHE A O 1
ATOM 759 N N . ALA A 1 99 ? -2.541 6.132 -5.551 1.00 92.00 99 ALA A N 1
ATOM 760 C CA . ALA A 1 99 ? -1.923 5.578 -6.752 1.00 92.00 99 ALA A CA 1
ATOM 761 C C . ALA A 1 99 ? -2.227 6.431 -7.991 1.00 92.00 99 ALA A C 1
ATOM 763 O O . ALA A 1 99 ? -1.308 6.785 -8.727 1.00 92.00 99 ALA A O 1
ATOM 764 N N . CYS A 1 100 ? -3.487 6.829 -8.197 1.00 91.12 100 CYS A N 1
ATOM 765 C CA . CYS A 1 100 ? -3.856 7.715 -9.301 1.00 91.12 100 CYS A CA 1
ATOM 766 C C . CYS A 1 100 ? -3.135 9.063 -9.210 1.00 91.12 100 CYS A C 1
ATOM 768 O O . CYS A 1 100 ? -2.606 9.539 -10.212 1.00 91.12 100 CYS A O 1
ATOM 770 N N . VAL A 1 101 ? -3.053 9.659 -8.014 1.00 90.25 101 VAL A N 1
ATOM 771 C CA . VAL A 1 101 ? -2.295 10.905 -7.810 1.00 90.25 101 VAL A CA 1
ATOM 772 C C . VAL A 1 101 ? -0.826 10.701 -8.187 1.00 90.25 101 VAL A C 1
ATOM 774 O O . VAL A 1 101 ? -0.280 11.479 -8.966 1.00 90.25 101 VAL A O 1
ATOM 777 N N . ARG A 1 102 ? -0.190 9.633 -7.697 1.00 87.88 102 ARG A N 1
ATOM 778 C CA . ARG A 1 102 ? 1.217 9.320 -7.988 1.00 87.88 102 ARG A CA 1
ATOM 779 C C . ARG A 1 102 ? 1.465 9.085 -9.487 1.00 87.88 102 ARG A C 1
ATOM 781 O O . ARG A 1 102 ? 2.470 9.554 -10.012 1.00 87.88 102 ARG A O 1
ATOM 788 N N . ALA A 1 103 ? 0.543 8.407 -10.173 1.00 86.75 103 ALA A N 1
ATOM 789 C CA . ALA A 1 103 ? 0.622 8.104 -11.604 1.00 86.75 103 ALA A CA 1
ATOM 790 C C . ALA A 1 103 ? 0.409 9.340 -12.494 1.00 86.75 103 ALA A C 1
ATOM 792 O O . ALA A 1 103 ? 1.082 9.507 -13.507 1.00 86.75 103 ALA A O 1
ATOM 793 N N . VAL A 1 104 ? -0.501 10.245 -12.119 1.00 87.06 104 VAL A N 1
ATOM 794 C CA . VAL A 1 104 ? -0.702 11.505 -12.854 1.00 87.06 104 VAL A CA 1
ATOM 795 C C . VAL A 1 104 ? 0.545 12.382 -12.770 1.00 87.06 104 VAL A C 1
ATOM 797 O O . VAL A 1 104 ? 0.927 12.992 -13.764 1.00 87.06 104 VAL A O 1
ATOM 800 N N . ASN A 1 105 ? 1.211 12.419 -11.614 1.00 84.06 105 ASN A N 1
ATOM 801 C CA . ASN A 1 105 ? 2.434 13.205 -11.451 1.00 84.06 105 ASN A CA 1
ATOM 802 C C . ASN A 1 105 ? 3.595 12.661 -12.295 1.00 84.06 105 ASN A C 1
ATOM 804 O O . ASN A 1 105 ? 4.311 13.455 -12.902 1.00 84.06 105 ASN A O 1
ATOM 808 N N . SER A 1 106 ? 3.748 11.336 -12.401 1.00 80.38 106 SER A N 1
ATOM 809 C CA . SER A 1 106 ? 4.783 10.750 -13.265 1.00 80.38 106 SER A CA 1
ATOM 810 C C . SER A 1 106 ? 4.512 11.034 -14.747 1.00 80.38 106 SER A C 1
ATOM 812 O O . SER A 1 106 ? 5.401 11.475 -15.470 1.00 80.38 106 SER A O 1
ATOM 814 N N . GLN A 1 107 ? 3.252 10.931 -15.182 1.00 80.88 107 GLN A N 1
ATOM 815 C CA . GLN A 1 107 ? 2.861 11.284 -16.551 1.00 80.88 107 GLN A CA 1
ATOM 816 C C . GLN A 1 107 ? 3.011 12.782 -16.850 1.00 80.88 107 GLN A C 1
ATOM 818 O O . GLN A 1 107 ? 3.377 13.156 -17.962 1.00 80.88 107 GLN A O 1
ATOM 823 N N . LEU A 1 108 ? 2.754 13.657 -15.876 1.00 82.38 108 LEU A N 1
ATOM 824 C CA . LEU A 1 108 ? 2.893 15.103 -16.057 1.00 82.38 108 LEU A CA 1
ATOM 825 C C . LEU A 1 108 ? 4.359 15.520 -16.244 1.00 82.38 108 LEU A C 1
ATOM 827 O O . LEU A 1 108 ? 4.644 16.423 -17.032 1.00 82.38 108 LEU A O 1
ATOM 831 N N . GLY A 1 109 ? 5.284 14.812 -15.591 1.00 73.69 109 GLY A N 1
ATOM 832 C CA . GLY A 1 109 ? 6.728 14.985 -15.755 1.00 73.69 109 GLY A CA 1
ATOM 833 C C . GLY A 1 109 ? 7.253 14.679 -17.162 1.00 73.69 109 GLY A C 1
ATOM 834 O O . GLY A 1 109 ? 8.364 15.070 -17.498 1.00 73.69 109 GLY A O 1
ATOM 835 N N . PHE A 1 110 ? 6.462 14.029 -18.022 1.00 72.75 110 PHE A N 1
ATOM 836 C CA . PHE A 1 110 ? 6.811 13.860 -19.434 1.00 72.75 110 PHE A CA 1
ATOM 837 C C . PHE A 1 110 ? 6.626 15.150 -20.245 1.00 72.75 110 PHE A C 1
ATOM 839 O O . PHE A 1 110 ? 7.358 15.403 -21.201 1.00 72.75 110 PHE A O 1
ATOM 846 N N . PHE A 1 111 ? 5.629 15.958 -19.886 1.00 75.56 111 PHE A N 1
ATOM 847 C CA . PHE A 1 111 ? 5.275 17.160 -20.640 1.00 75.56 111 PHE A CA 1
ATOM 848 C C . PHE A 1 111 ? 6.033 18.401 -20.173 1.00 75.56 111 PHE A C 1
ATOM 850 O O . PHE A 1 111 ? 6.085 19.387 -20.909 1.00 75.56 111 PHE A O 1
ATOM 857 N N . MET A 1 112 ? 6.614 18.359 -18.973 1.00 80.81 112 MET A N 1
ATOM 858 C CA . MET A 1 112 ? 7.346 19.472 -18.380 1.00 80.81 112 MET A CA 1
ATOM 859 C C . MET A 1 112 ? 8.828 19.112 -18.213 1.00 80.81 112 MET A C 1
ATOM 861 O O . MET A 1 112 ? 9.135 18.011 -17.770 1.00 80.81 112 MET A O 1
ATOM 865 N N . PRO A 1 113 ? 9.763 20.019 -18.551 1.00 75.19 113 PRO A N 1
ATOM 866 C CA . PRO A 1 113 ? 11.201 19.760 -18.451 1.00 75.19 113 PRO A CA 1
ATOM 867 C C . PRO A 1 113 ? 11.701 19.603 -17.005 1.00 75.19 113 PRO A C 1
ATOM 869 O O . PRO A 1 113 ? 12.768 19.029 -16.805 1.00 75.19 113 PRO A O 1
ATOM 872 N N . ASP A 1 114 ? 10.931 20.073 -16.017 1.00 72.56 114 ASP A N 1
ATOM 873 C CA . ASP A 1 114 ? 11.223 19.898 -14.595 1.00 72.56 114 ASP A CA 1
ATOM 874 C C . ASP A 1 114 ? 10.352 18.791 -13.989 1.00 72.56 114 ASP A C 1
ATOM 876 O O . ASP A 1 114 ? 9.124 18.891 -13.903 1.00 72.56 114 ASP A O 1
ATOM 880 N N . LEU A 1 115 ? 11.018 17.724 -13.550 1.00 68.31 115 LEU A N 1
ATOM 881 C CA . LEU A 1 115 ? 10.410 16.542 -12.947 1.00 68.31 115 LEU A CA 1
ATOM 882 C C . LEU A 1 115 ? 10.156 16.783 -11.452 1.00 68.31 115 LEU A C 1
ATOM 884 O O . LEU A 1 115 ? 11.080 16.760 -10.638 1.00 68.31 115 LEU A O 1
ATOM 888 N N . ILE A 1 116 ? 8.893 16.994 -11.075 1.00 75.00 116 ILE A N 1
ATOM 889 C CA . ILE A 1 116 ? 8.485 17.076 -9.667 1.00 75.00 116 ILE A CA 1
ATOM 890 C C . ILE A 1 116 ? 8.160 15.665 -9.171 1.00 75.00 116 ILE A C 1
ATOM 892 O O . ILE A 1 116 ? 7.107 15.107 -9.478 1.00 75.00 116 ILE A O 1
ATOM 896 N N . TYR A 1 117 ? 9.062 15.089 -8.377 1.00 74.88 117 TYR A N 1
ATOM 897 C CA . TYR A 1 117 ? 8.852 13.780 -7.764 1.00 74.88 117 TYR A CA 1
ATOM 898 C C . TYR A 1 117 ? 8.122 13.906 -6.429 1.00 74.88 117 TYR A C 1
ATOM 900 O O . TYR A 1 117 ? 8.597 14.559 -5.497 1.00 74.88 117 TYR A O 1
ATOM 908 N N . ILE A 1 118 ? 6.986 13.218 -6.302 1.00 83.75 118 ILE A N 1
ATOM 909 C CA . ILE A 1 118 ? 6.339 13.040 -5.003 1.00 83.75 118 ILE A CA 1
ATOM 910 C C . ILE A 1 118 ? 7.044 11.901 -4.265 1.00 83.75 118 ILE A C 1
ATOM 912 O O . ILE A 1 118 ? 7.053 10.759 -4.721 1.00 83.75 118 ILE A O 1
ATOM 916 N N . SER A 1 119 ? 7.623 12.208 -3.105 1.00 87.88 119 SER A N 1
ATOM 917 C CA . SER A 1 119 ? 8.314 11.212 -2.282 1.00 87.88 119 SER A CA 1
ATOM 918 C C . SER A 1 119 ? 7.344 10.194 -1.666 1.00 87.88 119 SER A C 1
ATOM 920 O O . SER A 1 119 ? 6.278 10.559 -1.165 1.00 87.88 119 SER A O 1
ATOM 922 N N . SER A 1 120 ? 7.743 8.918 -1.629 1.00 86.56 120 SER A N 1
ATOM 923 C CA . SER A 1 120 ? 6.951 7.819 -1.053 1.00 86.56 120 SER A CA 1
ATOM 924 C C . SER A 1 120 ? 6.576 8.052 0.418 1.00 86.56 120 SER A C 1
ATOM 926 O O . SER A 1 120 ? 5.468 7.708 0.822 1.00 86.56 120 SER A O 1
ATOM 928 N N . ILE A 1 121 ? 7.445 8.698 1.209 1.00 91.81 121 ILE A N 1
ATOM 929 C CA . ILE A 1 121 ? 7.159 9.012 2.622 1.00 91.81 121 ILE A CA 1
ATOM 930 C C . ILE A 1 121 ? 5.990 9.992 2.770 1.00 91.81 121 ILE A C 1
ATOM 932 O O . ILE A 1 121 ? 5.190 9.872 3.695 1.00 91.81 121 ILE A O 1
ATOM 936 N N . ASN A 1 122 ? 5.854 10.941 1.838 1.00 91.19 122 ASN A N 1
ATOM 937 C CA . ASN A 1 122 ? 4.764 11.911 1.852 1.00 91.19 122 ASN A CA 1
ATOM 938 C C . ASN A 1 122 ? 3.423 11.209 1.594 1.00 91.19 122 ASN A C 1
ATOM 940 O O . ASN A 1 122 ? 2.461 11.435 2.324 1.00 91.19 122 ASN A O 1
ATOM 944 N N . LEU A 1 123 ? 3.393 10.278 0.636 1.00 91.50 123 LEU A N 1
ATOM 945 C CA . LEU A 1 123 ? 2.224 9.431 0.398 1.00 91.50 123 LEU A CA 1
ATOM 946 C C . LEU A 1 123 ? 1.880 8.569 1.612 1.00 91.50 123 LEU A C 1
ATOM 948 O O . LEU A 1 123 ? 0.713 8.507 1.982 1.00 91.50 123 LEU A O 1
ATOM 952 N N . MET A 1 124 ? 2.873 7.954 2.261 1.00 93.12 124 MET A N 1
ATOM 953 C CA . MET A 1 124 ? 2.643 7.157 3.469 1.00 93.12 124 MET A CA 1
ATOM 954 C C . MET A 1 124 ? 1.976 8.000 4.571 1.00 93.12 124 MET A C 1
ATOM 956 O O . MET A 1 124 ? 0.960 7.598 5.138 1.00 93.12 124 MET A O 1
ATOM 960 N N . LEU A 1 125 ? 2.455 9.225 4.807 1.00 94.56 125 LEU A N 1
ATOM 961 C CA . LEU A 1 125 ? 1.835 10.145 5.768 1.00 94.56 125 LEU A CA 1
ATOM 962 C C . LEU A 1 125 ? 0.398 10.527 5.380 1.00 94.56 125 LEU A C 1
ATOM 964 O O . LEU A 1 125 ? -0.495 10.510 6.229 1.00 94.56 125 LEU A O 1
ATOM 968 N N . LEU A 1 126 ? 0.151 10.843 4.107 1.00 94.38 126 LEU A N 1
ATOM 969 C CA . LEU A 1 126 ? -1.187 11.203 3.628 1.00 94.38 126 LEU A CA 1
ATOM 970 C C . LEU A 1 126 ? -2.178 10.038 3.741 1.00 94.38 126 LEU A C 1
ATOM 972 O O . LEU A 1 126 ? -3.315 10.242 4.168 1.00 94.38 126 LEU A O 1
ATOM 976 N N . ILE A 1 127 ? -1.743 8.817 3.427 1.00 94.94 127 ILE A N 1
ATOM 977 C CA . ILE A 1 127 ? -2.543 7.595 3.572 1.00 94.94 127 ILE A CA 1
ATOM 978 C C . ILE A 1 127 ? -2.891 7.361 5.039 1.00 94.94 127 ILE A C 1
ATOM 980 O O . ILE A 1 127 ? -4.035 7.028 5.343 1.00 94.94 127 ILE A O 1
ATOM 984 N N . TYR A 1 128 ? -1.943 7.573 5.956 1.00 93.88 128 TYR A N 1
ATOM 985 C CA . TYR A 1 128 ? -2.202 7.454 7.388 1.00 93.88 128 TYR A CA 1
ATOM 986 C C . TYR A 1 128 ? -3.254 8.464 7.865 1.00 93.88 128 TYR A C 1
ATOM 988 O O . TYR A 1 128 ? -4.239 8.083 8.499 1.00 93.88 128 TYR A O 1
ATOM 996 N N . ILE A 1 129 ? -3.101 9.745 7.509 1.00 94.44 129 ILE A N 1
ATOM 997 C CA . ILE A 1 129 ? -4.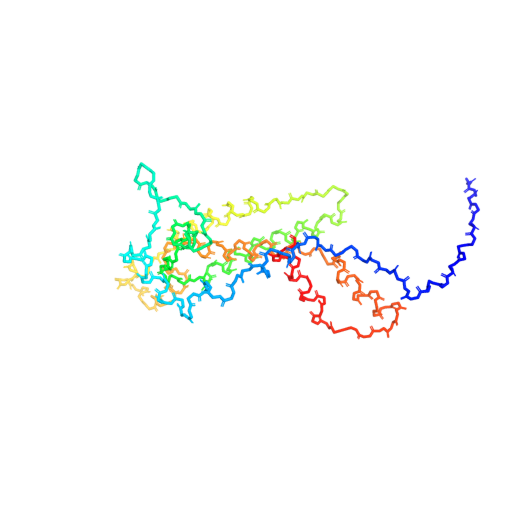051 10.797 7.900 1.00 94.44 129 ILE A CA 1
ATOM 998 C C . ILE A 1 129 ? -5.439 10.513 7.310 1.00 94.44 129 ILE A C 1
ATOM 1000 O O . ILE A 1 129 ? -6.443 10.592 8.025 1.00 94.44 129 ILE A O 1
ATOM 1004 N N . MET A 1 130 ? -5.513 10.139 6.030 1.00 93.25 130 MET A N 1
ATOM 1005 C CA . MET A 1 130 ? -6.774 9.819 5.361 1.00 93.25 130 MET A CA 1
ATOM 1006 C C . MET A 1 130 ? -7.432 8.566 5.950 1.00 93.25 130 MET A C 1
ATOM 1008 O O . MET A 1 130 ? -8.633 8.588 6.203 1.00 93.25 130 MET A O 1
ATOM 1012 N N . GLY A 1 131 ? -6.670 7.508 6.240 1.00 91.06 131 GLY A N 1
ATOM 1013 C CA . GLY A 1 131 ? -7.177 6.279 6.859 1.00 91.06 131 GLY A CA 1
ATOM 1014 C C . GLY A 1 131 ? -7.728 6.510 8.267 1.00 91.06 131 GLY A C 1
ATOM 1015 O O . GLY A 1 131 ? -8.832 6.065 8.591 1.00 91.06 131 GLY A O 1
ATOM 1016 N N . MET A 1 132 ? -7.022 7.301 9.080 1.00 90.31 132 MET A N 1
ATOM 1017 C CA . MET A 1 132 ? -7.497 7.719 10.403 1.00 90.31 132 MET A CA 1
ATOM 1018 C C . MET A 1 132 ? -8.750 8.596 10.315 1.00 90.31 132 MET A C 1
ATOM 1020 O O . MET A 1 132 ? -9.669 8.450 11.124 1.00 90.31 132 MET A O 1
ATOM 1024 N N . THR A 1 133 ? -8.811 9.484 9.321 1.00 90.44 133 THR A N 1
ATOM 1025 C CA . THR A 1 133 ? -9.980 10.341 9.082 1.00 90.44 133 THR A CA 1
ATOM 1026 C C . THR A 1 133 ? -11.179 9.506 8.648 1.00 90.44 133 THR A C 1
ATOM 1028 O O . THR A 1 133 ? -12.258 9.671 9.203 1.00 90.44 133 THR A O 1
ATOM 1031 N N . TRP A 1 134 ? -10.991 8.547 7.742 1.00 88.81 134 TRP A N 1
ATOM 1032 C CA . TRP A 1 134 ? -12.032 7.629 7.281 1.00 88.81 134 TRP A CA 1
ATOM 1033 C C . TRP A 1 134 ? -12.604 6.784 8.426 1.00 88.81 134 TRP A C 1
ATOM 1035 O O . TRP A 1 134 ? -13.821 6.669 8.566 1.00 88.81 134 TRP A O 1
ATOM 1045 N N . SER A 1 135 ? -11.735 6.244 9.290 1.00 85.50 135 SER A N 1
ATOM 1046 C CA . SER A 1 135 ? -12.148 5.441 10.451 1.00 85.50 135 SER A CA 1
ATOM 1047 C C . SER A 1 135 ? -12.993 6.240 11.456 1.00 85.50 135 SER A C 1
ATOM 1049 O O . SER A 1 135 ? -13.927 5.689 12.041 1.00 85.50 135 SER A O 1
ATOM 1051 N N . LYS A 1 136 ? -12.698 7.538 11.632 1.00 84.00 136 LYS A N 1
ATOM 1052 C CA . LYS A 1 136 ? -13.443 8.445 12.526 1.00 84.00 136 LYS A CA 1
ATOM 1053 C C . LYS A 1 136 ? -14.691 9.055 11.882 1.00 84.00 136 LYS A C 1
ATOM 1055 O O . LYS A 1 136 ? -15.648 9.342 12.592 1.00 84.00 136 LYS A O 1
ATOM 1060 N N . ALA A 1 137 ? -14.675 9.283 10.570 1.00 84.50 137 ALA A N 1
ATOM 1061 C CA . ALA A 1 137 ? -15.756 9.953 9.853 1.00 84.50 137 ALA A CA 1
ATOM 1062 C C . ALA A 1 137 ? -16.964 9.039 9.602 1.00 84.50 137 ALA A C 1
ATOM 1064 O O . ALA A 1 137 ? -18.095 9.523 9.587 1.00 84.50 137 ALA A O 1
ATOM 1065 N N . LEU A 1 138 ? -16.751 7.731 9.407 1.00 80.06 138 LEU A N 1
ATOM 1066 C CA . LEU A 1 138 ? -17.841 6.790 9.149 1.00 80.06 138 LEU A CA 1
ATOM 1067 C C . LEU A 1 138 ? -18.361 6.134 10.441 1.00 80.06 1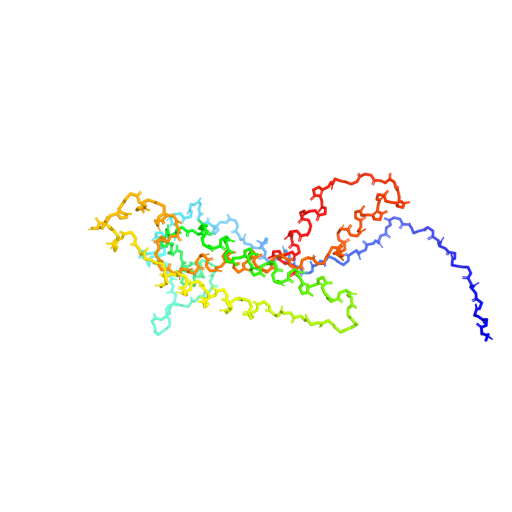38 LEU A C 1
ATOM 1069 O O . LEU A 1 138 ? -17.566 5.601 11.219 1.00 80.06 138 LEU A O 1
ATOM 1073 N N . PRO A 1 139 ? -19.689 6.097 10.668 1.00 70.62 139 PRO A N 1
ATOM 1074 C CA . PRO A 1 139 ? -20.265 5.460 11.848 1.00 70.62 139 PRO A CA 1
ATOM 1075 C C . PRO A 1 139 ? -20.046 3.939 11.819 1.00 70.62 139 PRO A C 1
ATOM 1077 O O . PRO A 1 139 ? -20.285 3.280 10.807 1.00 70.62 139 PRO A O 1
ATOM 1080 N N . ARG A 1 140 ? -19.599 3.367 12.947 1.00 72.56 140 ARG A N 1
ATOM 1081 C CA . ARG A 1 140 ? -19.415 1.912 13.113 1.00 72.56 140 ARG A CA 1
ATOM 1082 C C . ARG A 1 140 ? -20.765 1.202 13.237 1.00 72.56 140 ARG A C 1
ATOM 1084 O O . ARG A 1 140 ? -21.727 1.775 13.751 1.00 72.56 140 ARG A O 1
ATOM 1091 N N . ARG A 1 141 ? -20.817 -0.087 12.876 1.00 67.12 141 ARG A N 1
ATOM 1092 C CA . ARG A 1 141 ? -22.013 -0.942 13.028 1.00 67.12 141 ARG A CA 1
ATOM 1093 C C . ARG A 1 141 ? -22.604 -0.900 14.446 1.00 67.12 141 ARG A C 1
ATOM 1095 O O . ARG A 1 141 ? -23.823 -0.848 14.601 1.00 67.12 141 ARG A O 1
ATOM 1102 N N . SER A 1 142 ? -21.755 -0.837 15.473 1.00 65.88 142 SER A N 1
ATOM 1103 C CA . SER A 1 142 ? -22.176 -0.720 16.878 1.00 65.88 142 SER A CA 1
ATOM 1104 C C . SER A 1 142 ? -22.990 0.545 17.175 1.00 65.88 142 SER A C 1
ATOM 1106 O O . SER A 1 142 ? -23.866 0.515 18.032 1.00 65.88 142 SER A O 1
ATOM 1108 N N . MET A 1 143 ? -22.756 1.634 16.439 1.00 65.19 143 MET A N 1
ATOM 1109 C CA . MET A 1 143 ? -23.468 2.905 16.594 1.00 65.19 143 MET A CA 1
ATOM 1110 C C . MET A 1 143 ? -24.811 2.918 15.837 1.00 65.19 143 MET A C 1
ATOM 1112 O O . MET A 1 143 ? -25.698 3.704 16.158 1.00 65.19 143 MET A O 1
ATOM 1116 N N . VAL A 1 144 ? -24.984 2.026 14.853 1.00 65.75 144 VAL A N 1
ATOM 1117 C CA . VAL A 1 144 ? -26.152 1.989 13.952 1.00 65.75 144 VAL A CA 1
ATOM 1118 C C . VAL A 1 144 ? -27.179 0.914 14.336 1.00 65.75 144 VAL A C 1
ATOM 1120 O O . VAL A 1 144 ? -28.351 1.052 13.976 1.00 65.75 144 VAL A O 1
ATOM 1123 N N . ASN A 1 145 ? -26.790 -0.088 15.136 1.00 64.06 145 ASN A N 1
ATOM 1124 C CA . ASN A 1 145 ? -27.627 -1.221 15.574 1.00 64.06 145 ASN A CA 1
ATOM 1125 C C . ASN A 1 145 ? -28.950 -0.844 16.291 1.00 64.06 145 ASN A C 1
ATOM 1127 O O . ASN A 1 145 ? -29.798 -1.714 16.464 1.00 64.06 145 ASN A O 1
ATOM 1131 N N . GLY A 1 146 ? -29.161 0.420 16.683 1.00 65.88 146 GLY A N 1
ATOM 1132 C CA . GLY A 1 146 ? -30.404 0.917 17.298 1.00 65.88 146 GLY A CA 1
ATOM 1133 C C . GLY A 1 146 ? -31.240 1.873 16.432 1.00 65.88 146 GLY A C 1
ATOM 1134 O O . GLY A 1 146 ? -32.192 2.466 16.931 1.00 65.88 146 GLY A O 1
ATOM 1135 N N . THR A 1 147 ? -30.890 2.077 15.157 1.00 73.38 147 THR A N 1
ATOM 1136 C CA . THR A 1 147 ? -31.527 3.086 14.283 1.00 73.38 147 THR A CA 1
ATOM 1137 C C . THR A 1 147 ? -32.207 2.467 13.056 1.00 73.38 147 THR A C 1
ATOM 1139 O O . THR A 1 147 ? -32.005 1.297 12.737 1.00 73.38 147 THR A O 1
ATOM 1142 N N . ARG A 1 148 ? -32.978 3.271 12.300 1.00 65.75 148 ARG A N 1
ATOM 1143 C CA . ARG A 1 148 ? -33.600 2.862 11.018 1.00 65.75 148 ARG A CA 1
ATOM 1144 C C . ARG A 1 148 ? -32.601 2.331 9.977 1.00 65.75 148 ARG A C 1
ATOM 1146 O O . ARG A 1 148 ? -33.017 1.664 9.037 1.00 65.75 148 ARG A O 1
ATOM 1153 N N . PHE A 1 149 ? -31.306 2.604 10.143 1.00 63.19 149 PHE A N 1
ATOM 1154 C CA . PHE A 1 149 ? -30.242 2.153 9.245 1.00 63.19 149 PHE A CA 1
ATOM 1155 C C . PHE A 1 149 ? -29.623 0.805 9.645 1.00 63.19 149 PHE A C 1
ATOM 1157 O O . PHE A 1 149 ? -28.646 0.389 9.030 1.00 63.19 149 PHE A O 1
ATOM 1164 N N . ALA A 1 150 ? -30.196 0.077 10.613 1.00 64.50 150 ALA A N 1
ATOM 1165 C CA . ALA A 1 150 ? -29.732 -1.262 10.998 1.00 64.50 150 ALA A CA 1
ATOM 1166 C C . ALA A 1 150 ? -29.681 -2.255 9.816 1.00 64.50 150 ALA A C 1
ATOM 1168 O O . ALA A 1 150 ? -28.833 -3.144 9.794 1.00 64.50 150 ALA A O 1
ATOM 1169 N N . VAL A 1 151 ? -30.516 -2.052 8.787 1.00 69.12 151 VAL A N 1
ATOM 1170 C CA . VAL A 1 151 ? -30.504 -2.833 7.533 1.00 69.12 151 VAL A CA 1
ATOM 1171 C C . VAL A 1 151 ? -29.175 -2.689 6.771 1.00 69.12 151 VAL A C 1
ATOM 1173 O O . VAL A 1 151 ? -28.745 -3.622 6.101 1.00 69.12 151 VAL A O 1
ATOM 1176 N N . LEU A 1 152 ? -28.482 -1.554 6.915 1.00 69.56 152 LEU A N 1
ATOM 1177 C CA . LEU A 1 152 ? -27.160 -1.296 6.325 1.00 69.56 152 LEU A CA 1
ATOM 1178 C C . LEU A 1 152 ? -26.002 -1.751 7.229 1.00 69.56 152 LEU A C 1
ATOM 1180 O O . LEU A 1 152 ? -24.844 -1.631 6.835 1.00 69.56 152 LEU A O 1
ATOM 1184 N N . GLY A 1 153 ? -26.290 -2.303 8.413 1.00 68.94 153 GLY A N 1
ATOM 1185 C CA . GLY A 1 153 ? -25.299 -2.810 9.366 1.00 68.94 153 GLY A CA 1
ATOM 1186 C C . GLY A 1 153 ? -24.192 -3.686 8.754 1.00 68.94 153 GLY A C 1
ATOM 1187 O O . GLY A 1 153 ? -23.026 -3.388 9.009 1.00 68.94 153 GLY A O 1
ATOM 1188 N N . PRO A 1 154 ? -24.497 -4.709 7.925 1.00 73.38 154 PRO A N 1
ATOM 1189 C CA . PRO A 1 154 ? -23.463 -5.554 7.318 1.00 73.38 154 PRO A CA 1
ATOM 1190 C C . PRO A 1 154 ? -22.630 -4.843 6.243 1.00 73.38 154 PRO A C 1
ATOM 1192 O O . PRO A 1 154 ? -21.441 -5.114 6.120 1.00 73.38 154 PRO A O 1
ATOM 1195 N N . LEU A 1 155 ? -23.202 -3.890 5.500 1.00 72.62 155 LEU A N 1
ATOM 1196 C CA . LEU A 1 155 ? -22.436 -3.088 4.535 1.00 72.62 155 LEU A CA 1
ATOM 1197 C C . LEU A 1 155 ? -21.493 -2.109 5.244 1.00 72.62 155 LEU A C 1
ATOM 1199 O O . LEU A 1 155 ? -20.355 -1.925 4.821 1.00 72.62 155 LEU A O 1
ATOM 1203 N N . LEU A 1 156 ? -21.942 -1.515 6.350 1.00 73.12 156 LEU A N 1
ATOM 1204 C CA . LEU A 1 156 ? -21.124 -0.618 7.167 1.00 73.12 156 LEU A CA 1
ATOM 1205 C C . LEU A 1 156 ? -19.963 -1.345 7.855 1.00 73.12 156 LEU A C 1
ATOM 1207 O O . LEU A 1 156 ? -18.927 -0.734 8.080 1.00 73.12 156 LEU A O 1
ATOM 1211 N N . GLU A 1 157 ? -20.109 -2.635 8.149 1.00 75.81 157 GLU A N 1
ATOM 1212 C CA . GLU A 1 157 ? -19.036 -3.476 8.693 1.00 75.81 157 GLU A CA 1
ATOM 1213 C C . GLU A 1 157 ? -17.957 -3.795 7.647 1.00 75.81 157 GLU A C 1
ATOM 1215 O O . GLU A 1 157 ? -16.770 -3.727 7.953 1.00 75.81 157 GLU A O 1
ATOM 1220 N N . ILE A 1 158 ? -18.352 -4.033 6.390 1.00 76.12 158 ILE A N 1
ATOM 1221 C CA . ILE A 1 158 ? -17.416 -4.223 5.266 1.00 76.12 158 ILE A CA 1
ATOM 1222 C C . ILE A 1 158 ? -16.666 -2.921 4.941 1.00 76.12 158 ILE A C 1
ATOM 1224 O O . ILE A 1 158 ? -15.484 -2.944 4.603 1.00 76.12 158 IL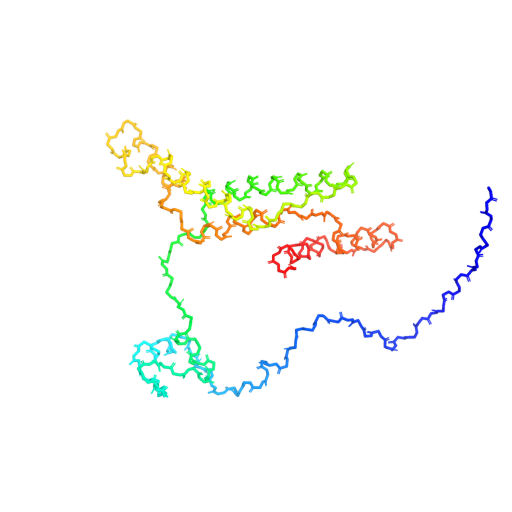E A O 1
ATOM 1228 N N . ILE A 1 159 ? -17.344 -1.775 5.041 1.00 78.31 159 ILE A N 1
ATOM 1229 C CA . ILE A 1 159 ? -16.763 -0.456 4.743 1.00 78.31 159 ILE A CA 1
ATOM 1230 C C . ILE A 1 159 ? -15.921 0.073 5.916 1.00 78.31 159 ILE A C 1
ATOM 1232 O O . ILE A 1 159 ? -14.932 0.778 5.698 1.00 78.31 159 ILE A O 1
ATOM 1236 N N . ASN A 1 160 ? -16.317 -0.229 7.156 1.00 80.62 160 ASN A N 1
ATOM 1237 C CA . ASN A 1 160 ? -15.652 0.236 8.368 1.00 80.62 160 ASN A CA 1
ATOM 1238 C C . ASN A 1 160 ? -15.624 -0.849 9.459 1.00 80.62 160 ASN A C 1
ATOM 1240 O O . ASN A 1 160 ? -16.443 -0.874 10.380 1.00 80.62 160 ASN A O 1
ATOM 1244 N N . HIS A 1 161 ? -14.614 -1.708 9.363 1.00 73.06 161 HIS A N 1
ATOM 1245 C CA . HIS A 1 161 ? -14.350 -2.856 10.241 1.00 73.06 161 HIS A CA 1
ATOM 1246 C C . HIS A 1 161 ? -13.689 -2.451 11.572 1.00 73.06 161 HIS A C 1
ATOM 1248 O O . HIS A 1 161 ? -13.594 -3.271 12.479 1.00 73.06 161 HIS A O 1
ATOM 1254 N N . GLY A 1 162 ? -13.273 -1.186 11.742 1.00 76.94 162 GLY A N 1
ATOM 1255 C CA . GLY A 1 162 ? -12.697 -0.712 13.004 1.00 76.94 162 GLY A CA 1
ATOM 1256 C C . GLY A 1 162 ? -11.646 0.383 12.850 1.00 76.94 162 GLY A C 1
ATOM 1257 O O . GLY A 1 162 ? -11.722 1.232 11.961 1.00 76.94 162 GLY A O 1
ATOM 1258 N N . GLU A 1 163 ? -10.664 0.401 13.745 1.00 81.12 163 GLU A N 1
ATOM 1259 C CA . GLU A 1 163 ? -9.545 1.353 13.703 1.00 81.12 163 GLU A CA 1
ATOM 1260 C C . GLU A 1 163 ? -8.590 1.048 12.554 1.00 81.12 163 GLU A C 1
ATOM 1262 O O . GLU A 1 163 ? -8.527 -0.083 12.077 1.00 81.12 163 GLU A O 1
ATOM 1267 N N . PHE A 1 164 ? -7.888 2.067 12.058 1.00 82.31 164 PHE A N 1
ATOM 1268 C CA . PHE A 1 164 ? -6.933 1.895 10.968 1.00 82.31 164 PHE A CA 1
ATOM 1269 C C . PHE A 1 164 ? -5.654 1.239 11.495 1.00 82.31 164 PHE A C 1
ATOM 1271 O O . PHE A 1 164 ? -4.855 1.873 12.180 1.00 82.31 164 PHE A O 1
ATOM 1278 N N . ARG A 1 165 ? -5.507 -0.059 11.214 1.00 86.56 165 ARG A N 1
ATOM 1279 C CA . ARG A 1 165 ? -4.392 -0.893 11.674 1.00 86.56 165 ARG A CA 1
ATOM 1280 C C . ARG A 1 165 ? -3.194 -0.797 10.732 1.00 86.56 165 ARG A C 1
ATOM 1282 O O . ARG A 1 165 ? -3.319 -0.439 9.560 1.00 86.56 165 ARG A O 1
ATOM 1289 N N . ILE A 1 166 ? -2.033 -1.207 11.237 1.00 88.56 166 ILE A N 1
ATOM 1290 C CA . ILE A 1 166 ? -0.768 -1.149 10.499 1.00 88.56 166 ILE A CA 1
ATOM 1291 C C . ILE A 1 166 ? -0.758 -2.025 9.237 1.00 88.56 166 ILE A C 1
ATOM 1293 O O . ILE A 1 166 ? -0.202 -1.610 8.225 1.00 88.56 166 ILE A O 1
ATOM 1297 N N . LYS A 1 167 ? -1.436 -3.183 9.245 1.00 89.69 167 LYS A N 1
ATOM 1298 C CA . LYS A 1 167 ? -1.512 -4.084 8.078 1.00 89.69 167 LYS A CA 1
ATOM 1299 C C . LYS A 1 167 ? -2.205 -3.428 6.886 1.00 89.69 167 LYS A C 1
ATOM 1301 O O . LYS A 1 167 ? -1.716 -3.462 5.760 1.00 89.69 167 LYS A O 1
ATOM 1306 N N . GLU A 1 168 ? -3.332 -2.780 7.150 1.00 91.19 168 GLU A N 1
ATOM 1307 C CA . GLU A 1 168 ? -4.095 -2.081 6.122 1.00 91.19 168 GLU A CA 1
ATOM 1308 C C . GLU A 1 168 ? -3.365 -0.836 5.620 1.00 91.19 168 GLU A C 1
ATOM 1310 O O . GLU A 1 168 ? -3.407 -0.524 4.429 1.00 91.19 168 GLU A O 1
ATOM 1315 N N . HIS A 1 169 ? -2.669 -0.141 6.526 1.00 92.19 169 HIS A N 1
ATOM 1316 C CA . HIS A 1 169 ? -1.797 0.969 6.175 1.00 92.19 169 HIS A CA 1
ATOM 1317 C C . HIS A 1 169 ? -0.653 0.529 5.256 1.00 92.19 169 HIS A C 1
ATOM 1319 O O . HIS A 1 169 ? -0.391 1.195 4.252 1.00 92.19 169 HIS A O 1
ATOM 1325 N N . ALA A 1 170 ? -0.020 -0.606 5.557 1.00 92.81 170 ALA A N 1
ATOM 1326 C CA . ALA A 1 170 ? 1.054 -1.172 4.752 1.00 92.81 170 ALA A CA 1
ATOM 1327 C C . ALA A 1 170 ? 0.569 -1.529 3.339 1.00 92.81 170 ALA A C 1
ATOM 1329 O O . ALA A 1 170 ? 1.184 -1.106 2.362 1.00 92.81 170 ALA A O 1
ATOM 1330 N N . ILE A 1 171 ? -0.574 -2.216 3.213 1.00 92.94 171 ILE A N 1
ATOM 1331 C CA . ILE A 1 171 ? -1.134 -2.580 1.901 1.00 92.94 171 ILE A CA 1
ATOM 1332 C C . ILE A 1 171 ? -1.549 -1.340 1.103 1.00 92.94 171 ILE A C 1
ATOM 1334 O O . ILE A 1 171 ? -1.209 -1.233 -0.075 1.00 92.94 171 ILE A O 1
ATOM 1338 N N . ALA A 1 172 ? -2.241 -0.380 1.726 1.00 93.81 172 ALA A N 1
ATOM 1339 C CA . ALA A 1 172 ? -2.627 0.861 1.054 1.00 93.81 172 ALA A CA 1
ATOM 1340 C C . ALA A 1 172 ? -1.400 1.634 0.548 1.00 93.81 172 ALA A C 1
ATOM 1342 O O . ALA A 1 172 ? -1.405 2.137 -0.575 1.00 93.81 172 ALA A O 1
ATOM 1343 N N . THR A 1 173 ? -0.341 1.694 1.361 1.00 92.81 173 THR A N 1
ATOM 1344 C CA . THR A 1 173 ? 0.921 2.344 0.994 1.00 92.81 173 THR A CA 1
ATOM 1345 C C . THR A 1 173 ? 1.591 1.622 -0.164 1.00 92.81 173 THR A C 1
ATOM 1347 O O . THR A 1 173 ? 1.938 2.277 -1.138 1.00 92.81 173 THR A O 1
ATOM 1350 N N . TRP A 1 174 ? 1.694 0.293 -0.121 1.00 91.38 174 TRP A N 1
ATOM 1351 C CA . TRP A 1 174 ? 2.308 -0.491 -1.193 1.00 91.38 174 TRP A CA 1
ATOM 1352 C C . TRP A 1 174 ? 1.586 -0.315 -2.537 1.00 91.38 174 TRP A C 1
ATOM 1354 O O . TRP A 1 174 ? 2.223 -0.039 -3.556 1.00 91.38 174 TRP A O 1
ATOM 1364 N N . ILE A 1 175 ? 0.247 -0.363 -2.533 1.00 92.06 175 ILE A N 1
ATOM 1365 C CA . ILE A 1 175 ? -0.573 -0.092 -3.724 1.00 92.06 175 ILE A CA 1
ATOM 1366 C C . ILE A 1 175 ? -0.306 1.324 -4.235 1.00 92.06 175 ILE A C 1
ATOM 1368 O O . ILE A 1 175 ? 0.003 1.505 -5.413 1.00 92.06 175 ILE A O 1
ATOM 1372 N N . ALA A 1 176 ? -0.367 2.322 -3.351 1.00 91.56 176 ALA A N 1
ATOM 1373 C CA . ALA A 1 176 ? -0.147 3.712 -3.724 1.00 91.56 176 ALA A CA 1
ATOM 1374 C C . ALA A 1 176 ? 1.254 3.939 -4.300 1.00 91.56 176 ALA A C 1
ATOM 1376 O O . ALA A 1 176 ? 1.403 4.713 -5.243 1.00 91.56 176 ALA A O 1
ATOM 1377 N N . THR A 1 177 ? 2.278 3.262 -3.772 1.00 87.31 177 THR A N 1
ATOM 1378 C CA . THR A 1 177 ? 3.655 3.407 -4.244 1.00 87.31 177 THR A CA 1
ATOM 1379 C C . THR A 1 177 ? 3.943 2.638 -5.531 1.00 87.31 177 THR A C 1
ATOM 1381 O O . THR A 1 177 ? 4.746 3.096 -6.338 1.00 87.31 177 THR A O 1
ATOM 1384 N N . SER A 1 178 ? 3.258 1.522 -5.779 1.00 86.31 178 SER A N 1
ATOM 1385 C CA . SER A 1 178 ? 3.450 0.712 -6.992 1.00 86.31 178 SER A CA 1
ATOM 1386 C C . SER A 1 178 ? 2.977 1.395 -8.286 1.00 86.31 178 SER A C 1
ATOM 1388 O O . SER A 1 178 ? 3.361 0.995 -9.378 1.00 86.31 178 SER A O 1
ATOM 1390 N N . ALA A 1 179 ? 2.163 2.449 -8.184 1.00 82.00 179 ALA A N 1
ATOM 1391 C CA . ALA A 1 179 ? 1.475 3.041 -9.329 1.00 82.00 179 ALA A CA 1
ATOM 1392 C C . ALA A 1 179 ? 2.321 3.983 -10.201 1.00 82.00 179 ALA A C 1
ATOM 1394 O O . ALA A 1 179 ? 1.902 4.324 -11.304 1.00 82.00 179 ALA A O 1
ATOM 1395 N N . SER A 1 180 ? 3.502 4.412 -9.744 1.00 70.38 180 SER A N 1
ATOM 1396 C CA . SER A 1 180 ? 4.388 5.276 -10.547 1.00 70.38 180 SER A CA 1
ATOM 1397 C C . SER A 1 180 ? 5.326 4.487 -11.436 1.00 70.38 180 SER A C 1
ATOM 1399 O O . SER A 1 180 ? 6.538 4.690 -11.403 1.00 70.38 180 SER A O 1
ATOM 1401 N N . PHE A 1 181 ? 4.755 3.596 -12.236 1.00 63.94 181 PHE A N 1
ATOM 1402 C CA . PHE A 1 181 ? 5.481 3.043 -13.363 1.00 63.94 181 PHE A CA 1
ATOM 1403 C C . PHE A 1 181 ? 5.389 4.028 -14.505 1.00 63.94 181 PHE A C 1
ATOM 1405 O O . PHE A 1 181 ? 4.382 4.118 -15.207 1.00 63.94 181 PHE A O 1
ATOM 1412 N N . ASP A 1 182 ? 6.470 4.776 -14.697 1.00 60.72 182 ASP A N 1
ATOM 1413 C CA . ASP A 1 182 ? 6.760 5.233 -16.040 1.00 60.72 182 ASP A CA 1
ATOM 1414 C C . ASP A 1 182 ? 6.865 3.975 -16.904 1.00 60.72 182 ASP A C 1
ATOM 1416 O O . ASP A 1 182 ? 7.668 3.091 -16.613 1.00 60.72 182 ASP A O 1
ATOM 1420 N N . PHE A 1 183 ? 6.070 3.907 -17.975 1.00 55.53 183 PHE A N 1
ATOM 1421 C CA . PHE A 1 183 ? 6.016 2.836 -18.992 1.00 55.53 183 PHE A CA 1
ATOM 1422 C C . PHE A 1 183 ? 7.366 2.591 -19.721 1.00 55.53 183 PHE A C 1
ATOM 1424 O O . PHE A 1 183 ? 7.459 1.986 -20.788 1.00 55.53 183 PHE A O 1
ATOM 1431 N N . LYS A 1 184 ? 8.444 3.153 -19.181 1.00 60.12 184 LYS A N 1
ATOM 1432 C CA . LYS A 1 184 ? 9.803 3.164 -19.687 1.00 60.12 184 LYS A CA 1
ATOM 1433 C C . LYS A 1 184 ? 10.766 2.454 -18.746 1.00 60.12 184 LYS A C 1
ATOM 1435 O O . LYS A 1 184 ? 11.953 2.782 -18.733 1.00 60.12 184 LYS A O 1
ATOM 1440 N N . THR A 1 185 ? 10.311 1.471 -17.978 1.00 68.88 185 THR A N 1
ATOM 1441 C CA . THR A 1 185 ? 11.292 0.598 -17.339 1.00 68.88 185 THR A CA 1
ATOM 1442 C C . THR A 1 185 ? 12.036 -0.199 -18.404 1.00 68.88 185 THR A C 1
ATOM 1444 O O . THR A 1 185 ? 11.513 -0.496 -19.485 1.00 68.88 185 THR A O 1
ATOM 1447 N N . SER A 1 186 ? 13.292 -0.540 -18.116 1.00 70.69 186 SER A N 1
ATOM 1448 C CA . SER A 1 186 ? 14.139 -1.283 -19.050 1.00 70.69 186 SER A CA 1
ATOM 1449 C C . SER A 1 186 ? 13.455 -2.566 -19.538 1.00 70.69 186 SER A C 1
ATOM 1451 O O . SER A 1 186 ? 13.641 -2.945 -20.688 1.00 70.69 186 SER A O 1
ATOM 1453 N N . ALA A 1 187 ? 12.625 -3.218 -18.720 1.00 79.31 187 ALA A N 1
ATOM 1454 C CA . ALA A 1 187 ? 11.922 -4.440 -19.105 1.00 79.31 187 ALA A CA 1
ATOM 1455 C C . ALA A 1 187 ? 10.833 -4.212 -20.174 1.00 79.31 187 ALA A C 1
ATOM 1457 O O . ALA A 1 187 ? 10.792 -4.933 -21.173 1.00 79.31 187 ALA A O 1
ATOM 1458 N N . GLU A 1 188 ? 9.985 -3.197 -20.007 1.00 81.25 188 GLU A N 1
ATOM 1459 C CA . GLU A 1 188 ? 8.893 -2.877 -20.940 1.00 81.25 188 GLU A CA 1
ATOM 1460 C C . GLU A 1 188 ? 9.434 -2.326 -22.263 1.00 81.25 188 GLU A C 1
ATOM 1462 O O . GLU A 1 188 ? 8.987 -2.720 -23.343 1.00 81.25 188 GLU A O 1
ATOM 1467 N N . LEU A 1 189 ? 10.469 -1.481 -22.199 1.00 85.19 189 LEU A N 1
ATOM 1468 C CA . LEU A 1 189 ? 11.139 -0.985 -23.400 1.00 85.19 189 LEU A CA 1
ATOM 1469 C C . LEU A 1 189 ? 11.802 -2.115 -24.183 1.00 85.19 189 LEU A C 1
ATOM 1471 O O . LEU A 1 189 ? 11.686 -2.152 -25.407 1.00 85.19 189 LEU A O 1
ATOM 1475 N N . ASN A 1 190 ? 12.450 -3.061 -23.498 1.00 85.44 190 ASN A N 1
ATOM 1476 C CA . ASN A 1 190 ? 13.021 -4.230 -24.159 1.00 85.44 190 ASN A CA 1
ATOM 1477 C C . ASN A 1 190 ? 11.934 -5.075 -24.834 1.00 85.44 190 ASN A C 1
ATOM 1479 O O . ASN A 1 190 ? 12.132 -5.486 -25.973 1.00 85.44 190 ASN A O 1
ATOM 1483 N N . TYR A 1 191 ? 10.769 -5.270 -24.207 1.00 88.69 191 TYR A N 1
ATOM 1484 C CA . TYR A 1 191 ? 9.640 -5.965 -24.839 1.00 88.69 191 TYR A CA 1
ATOM 1485 C C . TYR A 1 191 ? 9.206 -5.294 -26.153 1.00 88.69 191 TYR A C 1
ATOM 1487 O O . TYR A 1 191 ? 9.086 -5.952 -27.194 1.00 88.69 191 TYR A O 1
ATOM 1495 N N . VAL A 1 192 ? 9.024 -3.971 -26.126 1.00 88.88 192 VAL A N 1
ATOM 1496 C CA . VAL A 1 192 ? 8.614 -3.194 -27.302 1.00 88.88 192 VAL A CA 1
ATOM 1497 C C . VAL A 1 192 ? 9.688 -3.236 -28.394 1.00 88.88 192 VAL A C 1
ATOM 1499 O O . VAL A 1 192 ? 9.361 -3.442 -29.559 1.00 88.88 192 VAL A O 1
ATOM 1502 N N . ILE A 1 193 ? 10.970 -3.105 -28.043 1.00 90.50 193 ILE A N 1
ATOM 1503 C CA . ILE A 1 193 ? 12.082 -3.139 -29.007 1.00 90.50 193 ILE A CA 1
ATOM 1504 C C . ILE A 1 193 ? 12.205 -4.516 -29.669 1.00 90.50 193 ILE A C 1
ATOM 1506 O O . ILE A 1 193 ? 12.350 -4.599 -30.888 1.00 90.50 193 ILE A O 1
ATOM 1510 N N . GLN A 1 194 ? 12.125 -5.594 -28.887 1.00 91.19 194 GLN A N 1
ATOM 1511 C CA . GLN A 1 194 ? 12.191 -6.971 -29.383 1.00 91.19 194 GLN A CA 1
ATOM 1512 C C . GLN A 1 194 ? 11.057 -7.269 -30.377 1.00 91.19 194 GLN A C 1
ATOM 1514 O O . GLN A 1 194 ? 11.291 -7.870 -31.427 1.00 91.19 194 GLN A O 1
ATOM 1519 N N . THR A 1 195 ? 9.858 -6.757 -30.098 1.00 89.81 195 THR A N 1
ATOM 1520 C CA . THR A 1 195 ? 8.689 -6.945 -30.966 1.00 89.81 195 THR A CA 1
ATOM 1521 C C . THR A 1 195 ? 8.742 -6.053 -32.215 1.00 89.81 195 THR A C 1
ATOM 1523 O O . THR A 1 195 ? 8.483 -6.531 -33.315 1.00 89.81 195 THR A O 1
ATOM 1526 N N . LEU A 1 196 ? 9.104 -4.770 -32.079 1.00 91.12 196 LEU A N 1
ATOM 1527 C CA . LEU A 1 196 ? 9.071 -3.800 -33.185 1.00 91.12 196 LEU A CA 1
ATOM 1528 C C . LEU A 1 196 ? 10.282 -3.875 -34.124 1.00 91.12 196 LEU A C 1
ATOM 1530 O O . LEU A 1 196 ? 10.118 -3.704 -35.328 1.00 91.12 196 LEU A O 1
ATOM 1534 N N . TYR A 1 197 ? 11.490 -4.090 -33.595 1.00 92.81 197 TYR A N 1
ATOM 1535 C CA . TYR A 1 197 ? 12.729 -4.031 -34.384 1.00 92.81 197 TYR A CA 1
ATOM 1536 C C . TYR A 1 197 ? 13.304 -5.406 -34.721 1.00 92.81 197 TYR A C 1
ATOM 1538 O O . TYR A 1 197 ? 13.929 -5.556 -35.769 1.00 92.81 197 TYR A O 1
ATOM 1546 N N . TYR A 1 198 ? 13.098 -6.405 -33.858 1.00 92.62 198 TYR A N 1
ATOM 1547 C CA . TYR A 1 198 ? 13.675 -7.743 -34.030 1.00 92.62 198 TYR A CA 1
ATOM 1548 C C . TYR A 1 198 ? 12.646 -8.823 -34.379 1.00 92.62 198 TYR A C 1
ATOM 1550 O O . TYR A 1 198 ? 13.037 -9.965 -34.609 1.00 92.62 198 TYR A O 1
ATOM 1558 N N . ASN A 1 199 ? 11.355 -8.471 -34.457 1.00 89.00 199 ASN A N 1
ATOM 1559 C CA . ASN A 1 199 ? 10.248 -9.382 -34.764 1.00 89.00 199 ASN A CA 1
ATOM 1560 C C . ASN A 1 199 ? 10.304 -10.693 -33.953 1.00 89.00 199 ASN A C 1
ATOM 1562 O O . ASN A 1 199 ? 10.014 -11.772 -34.469 1.00 89.00 199 ASN A O 1
ATOM 1566 N N . THR A 1 200 ? 10.733 -10.607 -32.689 1.00 89.00 200 THR A N 1
ATOM 1567 C CA . THR A 1 200 ? 10.748 -11.748 -31.773 1.00 89.00 200 THR A CA 1
ATOM 1568 C C . THR A 1 200 ? 9.600 -11.626 -30.784 1.00 89.00 200 THR A C 1
ATOM 1570 O O . THR A 1 200 ? 9.332 -10.554 -30.237 1.00 89.00 200 THR A O 1
ATOM 1573 N N . THR A 1 201 ? 8.896 -12.731 -30.564 1.00 83.56 201 THR A N 1
ATOM 1574 C CA . THR A 1 201 ? 7.739 -12.778 -29.673 1.00 83.56 201 THR A CA 1
ATOM 1575 C C . THR A 1 201 ? 8.187 -13.158 -28.271 1.00 83.56 201 THR A C 1
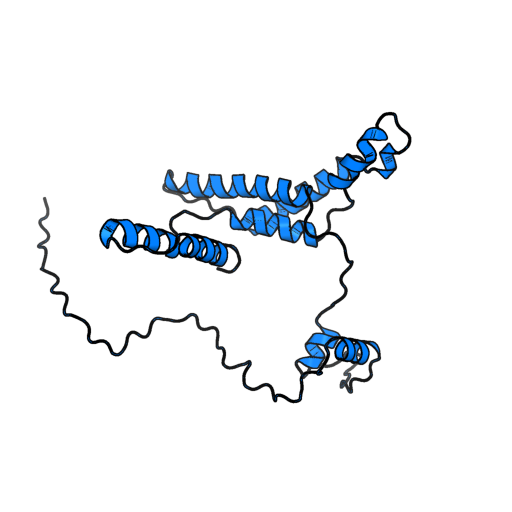ATOM 1577 O O . THR A 1 201 ? 8.523 -14.310 -27.999 1.00 83.56 201 THR A O 1
ATOM 1580 N N . VAL A 1 202 ? 8.167 -12.184 -27.371 1.00 84.38 202 VAL A N 1
ATOM 1581 C CA . VAL A 1 202 ? 8.350 -12.379 -25.929 1.00 84.38 202 VAL A CA 1
ATOM 1582 C C . VAL A 1 202 ? 6.983 -12.458 -25.245 1.00 84.38 202 VAL A C 1
ATOM 1584 O O . VAL A 1 202 ? 6.024 -11.820 -25.677 1.00 84.38 202 VAL A O 1
ATOM 1587 N N . HIS A 1 203 ? 6.856 -13.260 -24.187 1.00 88.25 203 HIS A N 1
ATOM 1588 C CA . HIS A 1 203 ? 5.583 -13.394 -23.476 1.00 88.25 203 HIS A CA 1
ATOM 1589 C C . HIS A 1 203 ? 5.200 -12.078 -22.787 1.00 88.25 203 HIS A C 1
ATOM 1591 O O . HIS A 1 203 ? 6.005 -11.500 -22.062 1.00 88.25 203 HIS A O 1
ATOM 1597 N N . ALA A 1 204 ? 3.943 -11.649 -22.941 1.00 85.69 204 ALA A N 1
ATOM 1598 C CA . ALA A 1 204 ? 3.422 -10.423 -22.324 1.00 85.69 204 ALA A CA 1
ATOM 1599 C C . ALA A 1 204 ? 3.491 -10.428 -20.782 1.00 85.69 204 ALA A C 1
ATOM 1601 O O . ALA A 1 204 ? 3.521 -9.369 -20.165 1.00 85.69 204 ALA A O 1
ATOM 1602 N N . MET A 1 205 ? 3.576 -11.604 -20.151 1.00 89.81 205 MET A N 1
ATOM 1603 C CA . MET A 1 205 ? 3.767 -11.716 -18.701 1.00 89.81 205 MET A CA 1
ATOM 1604 C C . MET A 1 205 ? 5.153 -11.249 -18.248 1.00 89.81 205 MET A C 1
ATOM 1606 O O . MET A 1 205 ? 5.286 -10.760 -17.134 1.00 89.81 205 MET A O 1
ATOM 1610 N N . THR A 1 206 ? 6.183 -11.354 -19.091 1.00 88.44 206 THR A N 1
ATOM 1611 C CA . THR A 1 206 ? 7.549 -10.948 -18.739 1.00 88.44 206 THR A CA 1
ATOM 1612 C C . THR A 1 206 ? 7.653 -9.459 -18.393 1.00 88.44 206 THR A C 1
ATOM 1614 O O . THR A 1 206 ? 8.125 -9.168 -17.297 1.00 88.44 206 THR A O 1
ATOM 1617 N N . PRO A 1 207 ? 7.206 -8.507 -19.241 1.00 87.75 207 PRO A N 1
ATOM 1618 C CA . PRO A 1 207 ? 7.245 -7.092 -18.879 1.00 87.75 207 PRO A CA 1
ATOM 1619 C C . PRO A 1 207 ? 6.321 -6.761 -17.700 1.00 87.75 207 PRO A C 1
ATOM 1621 O O . PRO A 1 207 ? 6.694 -5.933 -16.882 1.00 87.75 207 PRO A O 1
ATOM 1624 N N . ILE A 1 208 ? 5.174 -7.439 -17.552 1.00 87.31 208 ILE A N 1
ATOM 1625 C CA . ILE A 1 208 ? 4.248 -7.210 -16.426 1.00 87.31 208 ILE A CA 1
ATOM 1626 C C . ILE A 1 208 ? 4.885 -7.628 -15.093 1.00 87.31 208 ILE A C 1
ATOM 1628 O O . ILE A 1 208 ? 4.885 -6.860 -14.136 1.00 87.31 208 ILE A O 1
ATOM 1632 N N . LEU A 1 209 ? 5.453 -8.834 -15.025 1.00 88.06 209 LEU A N 1
ATOM 1633 C CA . LEU A 1 209 ? 6.100 -9.351 -13.816 1.00 88.06 209 LEU A CA 1
ATOM 1634 C C . LEU A 1 209 ? 7.391 -8.595 -13.500 1.00 88.06 209 LEU A C 1
ATOM 1636 O O . LEU A 1 209 ? 7.675 -8.327 -12.336 1.00 88.06 209 LEU A O 1
ATOM 1640 N N . ALA A 1 210 ? 8.155 -8.218 -14.527 1.00 85.31 210 ALA A N 1
ATOM 1641 C CA . ALA A 1 210 ? 9.344 -7.396 -14.352 1.00 85.31 210 ALA A CA 1
ATOM 1642 C C . ALA A 1 210 ? 8.986 -5.990 -13.848 1.00 85.31 210 ALA A C 1
ATOM 1644 O O . ALA A 1 210 ? 9.634 -5.498 -12.928 1.00 85.31 210 ALA A O 1
ATOM 1645 N N . GLY A 1 211 ? 7.926 -5.380 -14.389 1.00 83.62 211 GLY A N 1
ATOM 1646 C CA . GLY A 1 211 ? 7.390 -4.111 -13.904 1.00 83.62 211 GLY A CA 1
ATOM 1647 C C . GLY A 1 211 ? 6.965 -4.213 -12.441 1.00 83.62 211 GLY A C 1
ATOM 1648 O O . GLY A 1 211 ? 7.457 -3.471 -11.598 1.00 83.62 211 GLY A O 1
ATOM 1649 N N . LEU A 1 212 ? 6.157 -5.220 -12.099 1.00 85.00 212 LEU A N 1
ATOM 1650 C CA . LEU A 1 212 ? 5.741 -5.467 -10.717 1.00 85.00 212 LEU A CA 1
ATOM 1651 C C . LEU A 1 212 ? 6.931 -5.692 -9.767 1.00 85.00 212 LEU A C 1
ATOM 1653 O O . LEU A 1 212 ? 6.909 -5.206 -8.640 1.00 85.00 212 LEU A O 1
ATOM 1657 N N . SER A 1 213 ? 7.976 -6.397 -10.211 1.00 85.56 213 SER A N 1
ATOM 1658 C CA . SER A 1 213 ? 9.184 -6.633 -9.411 1.00 85.56 213 SER A CA 1
ATOM 1659 C C . SER A 1 213 ? 9.926 -5.337 -9.103 1.00 85.56 213 SER A C 1
ATOM 1661 O O . SER A 1 213 ? 10.310 -5.120 -7.957 1.00 85.56 213 SER A O 1
ATOM 1663 N N . VAL A 1 214 ? 10.116 -4.475 -10.105 1.00 81.38 214 VAL A N 1
ATOM 1664 C CA . VAL A 1 214 ? 10.749 -3.164 -9.902 1.00 81.38 214 VAL A CA 1
ATOM 1665 C C . VAL A 1 214 ? 9.857 -2.285 -9.015 1.00 81.38 214 VAL A C 1
ATOM 1667 O O . VAL A 1 214 ? 10.361 -1.509 -8.216 1.00 81.38 214 VAL A O 1
ATOM 1670 N N . ALA A 1 215 ? 8.531 -2.438 -9.093 1.00 76.88 215 ALA A N 1
ATOM 1671 C CA . ALA A 1 215 ? 7.584 -1.661 -8.294 1.00 76.88 215 ALA A CA 1
ATOM 1672 C C . ALA A 1 215 ? 7.585 -2.045 -6.823 1.00 76.88 215 ALA A C 1
ATOM 1674 O O . ALA A 1 215 ? 7.464 -1.187 -5.950 1.00 76.88 215 ALA A O 1
ATOM 1675 N N . GLY A 1 216 ? 7.637 -3.351 -6.571 1.00 74.31 216 GLY A N 1
ATOM 1676 C CA . GLY A 1 216 ? 7.539 -3.912 -5.237 1.00 74.31 216 GLY A CA 1
ATOM 1677 C C . GLY A 1 216 ? 8.865 -3.917 -4.487 1.00 74.31 216 GLY A C 1
ATOM 1678 O O . GLY A 1 216 ? 8.840 -3.821 -3.263 1.00 74.31 216 GLY A O 1
ATOM 1679 N N . PHE A 1 217 ? 9.992 -4.041 -5.201 1.00 73.69 217 PHE A N 1
ATOM 1680 C CA . PHE A 1 217 ? 11.291 -4.381 -4.604 1.00 73.69 217 PHE A CA 1
ATOM 1681 C C . PH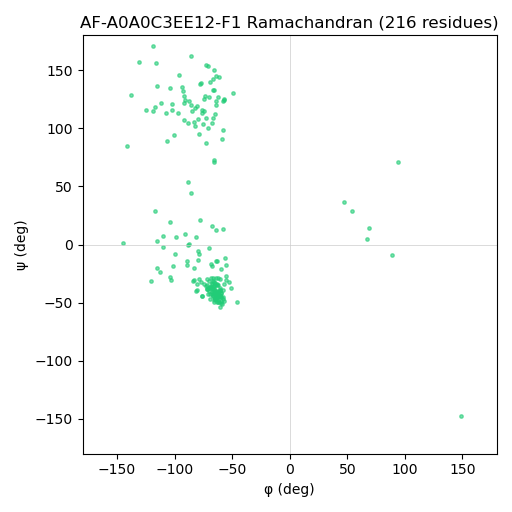E A 1 217 ? 12.511 -3.707 -5.262 1.00 73.69 217 PHE A C 1
ATOM 1683 O O . PHE A 1 217 ? 13.636 -4.026 -4.878 1.00 73.69 217 PHE A O 1
ATOM 1690 N N . GLY A 1 218 ? 12.310 -2.864 -6.283 1.00 58.72 218 GLY A N 1
ATOM 1691 C CA . GLY A 1 218 ? 13.382 -2.237 -7.070 1.00 58.72 218 GLY A CA 1
ATOM 1692 C C . GLY A 1 218 ? 13.982 -0.976 -6.466 1.00 58.72 218 GLY A C 1
ATOM 1693 O O . GLY A 1 218 ? 13.353 -0.365 -5.573 1.00 58.72 218 GLY A O 1
#

Secondary structure (DSSP, 8-state):
-----------PPPPSS----------TTSSTTS-TTSS-SSHHHHHHHHHTT-S---EETTEEP--SHHHHHHHT---------SS-HHHHHHHHHHHHHHHHHHHHHHHSSS--PPPHHHHHHHHHHHHHHHHHHSPPHHHHTTSTTGGGHHHHHHH--SS--HHHHHHHHHHHHHT---TT-HHHHHHHHHHHHS-----THHHHHHHHHHHHH-

Foldseek 3Di:
DDDDDDDDDDDDDDDPPDDPDPDPPPPPPPPVPPPPPPDDPDVVVLQVCLVVVVDPFDDDPNHGDDDDPSSCVSPVDDPDDPPDDLDAPLLVVLLVVLLVVQQVLLVVCVVDVDRDHDDLVNSLVVSLVVQQCQLVVQDALVRPCPDPCVVCSVVNCRSHVHHDDPSSSVSSSLSSQLNNDPCPDPFNVVCVCCCPPVVDDDDPVRSVVVSSCVSRPD